Protein AF-A0AA43FK22-F1 (afdb_monomer_lite)

Sequence (270 aa):
MTPGVWFQTVLAIIALAAAAVVVLIKPFAAVPGFDPESVKPALGWVTVALGLASMVYTIRKRQSLQWPGELFWWRVAHVLLGLMFIVSLVLHSGGKLGAGVAFGLVALSAGIFLTGLWGIVTQGWIPARMTRSLQDPVYKDKMQDDIIGIMRLISHELEGRSIQFERVYQRHILPAISLTRPTAAQQQAFYYRYDPTSQDVNAAYRDLGSLSLHEQEVFYTMAEKALDIIEIRRSQGYQALLNNWLDWHIGLTSIAFAVALMHVLASYIY

Structure (mmCIF, N/CA/C/O backbone):
data_AF-A0AA43FK22-F1
#
_entry.id   AF-A0AA43FK22-F1
#
loop_
_atom_site.group_PDB
_atom_site.id
_atom_site.type_symbol
_atom_site.label_atom_id
_atom_site.label_alt_id
_atom_site.label_comp_id
_atom_site.label_asym_id
_atom_site.label_entity_id
_atom_site.label_seq_id
_atom_site.pdbx_PDB_ins_code
_atom_site.Cartn_x
_atom_site.Cartn_y
_atom_site.Cartn_z
_atom_site.occupancy
_atom_site.B_iso_or_equiv
_atom_site.auth_seq_id
_atom_site.auth_comp_id
_atom_site.auth_asym_id
_atom_site.auth_atom_id
_atom_site.pdbx_PDB_model_num
ATOM 1 N N . MET A 1 1 ? 4.471 -20.802 2.047 1.00 49.78 1 MET A N 1
ATOM 2 C CA . MET A 1 1 ? 5.764 -20.090 2.184 1.00 49.78 1 MET A CA 1
ATOM 3 C C . MET A 1 1 ? 5.723 -19.242 3.442 1.00 49.78 1 MET A C 1
ATOM 5 O O . MET A 1 1 ? 4.720 -18.574 3.661 1.00 49.78 1 MET A O 1
ATOM 9 N N . THR A 1 2 ? 6.756 -19.293 4.283 1.00 44.66 2 THR A N 1
ATOM 10 C CA . THR A 1 2 ? 6.840 -18.440 5.478 1.00 44.66 2 THR A CA 1
ATOM 11 C C . THR A 1 2 ? 7.229 -17.006 5.082 1.00 44.66 2 THR A C 1
ATOM 13 O O . THR A 1 2 ? 7.916 -16.824 4.072 1.00 44.66 2 THR A O 1
ATOM 16 N N . PRO A 1 3 ? 6.834 -15.976 5.857 1.00 48.59 3 PRO A N 1
ATOM 17 C CA . PRO A 1 3 ? 7.145 -14.571 5.558 1.00 48.59 3 PRO A CA 1
ATOM 18 C C . PRO A 1 3 ? 8.642 -14.283 5.329 1.00 48.59 3 PRO A C 1
ATOM 20 O O . PRO A 1 3 ? 8.989 -13.398 4.550 1.00 48.59 3 PRO A O 1
ATOM 23 N N . GLY A 1 4 ? 9.534 -15.061 5.957 1.00 54.81 4 GLY A N 1
ATOM 24 C CA . GLY A 1 4 ? 10.988 -14.914 5.821 1.00 54.81 4 GLY A CA 1
ATOM 25 C C . GLY A 1 4 ? 11.539 -15.308 4.446 1.00 54.81 4 GLY A C 1
ATOM 26 O O . GLY A 1 4 ? 12.368 -14.589 3.894 1.00 54.81 4 GLY A O 1
ATOM 27 N N . VAL A 1 5 ? 11.035 -16.393 3.848 1.00 63.38 5 VAL A N 1
ATOM 28 C CA . VAL A 1 5 ? 11.490 -16.874 2.524 1.00 63.38 5 VAL A CA 1
ATOM 29 C C . VAL A 1 5 ? 11.147 -15.862 1.429 1.00 63.38 5 VAL A C 1
ATOM 31 O O . VAL A 1 5 ? 11.900 -15.647 0.481 1.00 63.38 5 VAL A O 1
ATOM 34 N N . TRP A 1 6 ? 10.014 -15.184 1.584 1.00 59.22 6 TRP A N 1
ATOM 35 C CA . TRP A 1 6 ? 9.560 -14.176 0.641 1.00 59.22 6 TRP A CA 1
ATOM 36 C C . TRP A 1 6 ? 10.419 -12.905 0.670 1.00 59.22 6 TRP A C 1
ATOM 38 O O . TRP A 1 6 ? 10.828 -12.419 -0.382 1.00 59.22 6 TRP A O 1
ATOM 48 N N . PHE A 1 7 ? 10.762 -12.409 1.862 1.00 58.00 7 PHE A N 1
ATOM 49 C CA . PHE A 1 7 ? 11.641 -11.245 2.009 1.00 58.00 7 PHE A CA 1
ATOM 50 C C . PHE A 1 7 ? 13.029 -11.512 1.408 1.00 58.00 7 PHE A C 1
ATOM 52 O O . PHE A 1 7 ? 13.563 -10.685 0.671 1.00 58.00 7 PHE A O 1
ATOM 59 N N . GLN A 1 8 ? 13.566 -12.713 1.639 1.00 66.31 8 GLN A N 1
ATOM 60 C CA . GLN A 1 8 ? 14.825 -13.166 1.043 1.00 66.31 8 GLN A CA 1
ATOM 61 C C . GLN A 1 8 ? 14.749 -13.255 -0.486 1.00 66.31 8 GLN A C 1
ATOM 63 O O . GLN A 1 8 ? 15.688 -12.854 -1.165 1.00 66.31 8 GLN A O 1
ATOM 68 N N . THR A 1 9 ? 13.620 -13.710 -1.039 1.00 66.81 9 THR A N 1
ATOM 69 C CA . THR A 1 9 ? 13.416 -13.792 -2.495 1.00 66.81 9 THR A CA 1
ATOM 70 C C . THR A 1 9 ? 13.385 -12.402 -3.135 1.00 66.81 9 THR A C 1
ATOM 72 O O . THR A 1 9 ? 14.027 -12.181 -4.157 1.00 66.81 9 THR A O 1
ATOM 75 N N . VAL A 1 10 ? 12.692 -11.436 -2.521 1.00 61.66 10 VAL A N 1
ATOM 76 C CA . VAL A 1 10 ? 12.651 -10.047 -3.014 1.00 61.66 10 VAL A CA 1
ATOM 77 C C . VAL A 1 10 ? 14.035 -9.400 -2.948 1.00 61.66 10 VAL A C 1
ATOM 79 O O . VAL A 1 10 ? 14.470 -8.798 -3.928 1.00 61.66 10 VAL A O 1
ATOM 82 N N . LEU A 1 11 ? 14.761 -9.566 -1.837 1.00 68.31 11 LEU A N 1
ATOM 83 C CA . LEU A 1 11 ? 16.136 -9.072 -1.716 1.00 68.31 11 LEU A CA 1
ATOM 84 C C . LEU A 1 11 ? 17.077 -9.717 -2.737 1.00 68.31 11 LEU A C 1
ATOM 86 O O . LEU A 1 11 ? 17.896 -9.018 -3.326 1.00 68.31 11 LEU A O 1
ATOM 90 N N . ALA A 1 12 ? 16.934 -11.019 -2.990 1.00 71.69 12 ALA A N 1
ATOM 91 C CA . ALA A 1 12 ? 17.709 -11.716 -4.008 1.00 71.69 12 ALA A CA 1
ATOM 92 C C . ALA A 1 12 ? 17.415 -11.174 -5.413 1.00 71.69 12 ALA A C 1
ATOM 94 O O . ALA A 1 12 ? 18.349 -10.943 -6.175 1.00 71.69 12 ALA A O 1
ATOM 95 N N . ILE A 1 13 ? 16.147 -10.898 -5.741 1.00 69.25 13 ILE A N 1
ATOM 96 C CA . ILE A 1 13 ? 15.760 -10.276 -7.017 1.00 69.25 13 ILE A CA 1
ATOM 97 C C . ILE A 1 13 ? 16.381 -8.881 -7.149 1.00 69.25 13 ILE A C 1
ATOM 99 O O . ILE A 1 13 ? 16.935 -8.574 -8.198 1.00 69.25 13 ILE A O 1
ATOM 103 N N . ILE A 1 14 ? 16.345 -8.052 -6.100 1.00 62.56 14 ILE A N 1
ATOM 104 C CA . ILE A 1 14 ? 16.956 -6.709 -6.103 1.00 62.56 14 ILE A CA 1
ATOM 105 C C . ILE A 1 14 ? 18.482 -6.792 -6.250 1.00 62.56 14 ILE A C 1
ATOM 107 O O . ILE A 1 14 ? 19.071 -6.038 -7.022 1.00 62.56 14 ILE A O 1
ATOM 111 N N . ALA A 1 15 ? 19.136 -7.712 -5.540 1.00 68.88 15 ALA A N 1
ATOM 112 C CA . ALA A 1 15 ? 20.580 -7.907 -5.633 1.00 68.88 15 ALA A CA 1
ATOM 113 C C . ALA A 1 15 ? 20.993 -8.408 -7.026 1.00 68.88 15 ALA A C 1
ATOM 115 O O . ALA A 1 15 ? 21.934 -7.879 -7.615 1.00 68.88 15 ALA A O 1
ATOM 116 N N . LEU A 1 16 ? 20.250 -9.369 -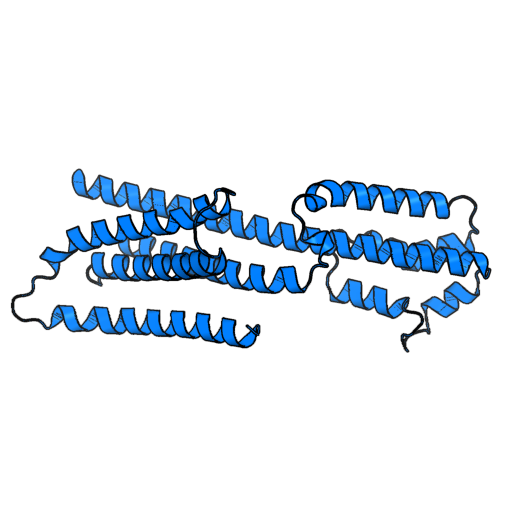7.588 1.00 68.31 16 LEU A N 1
ATOM 117 C CA . LEU A 1 16 ? 20.439 -9.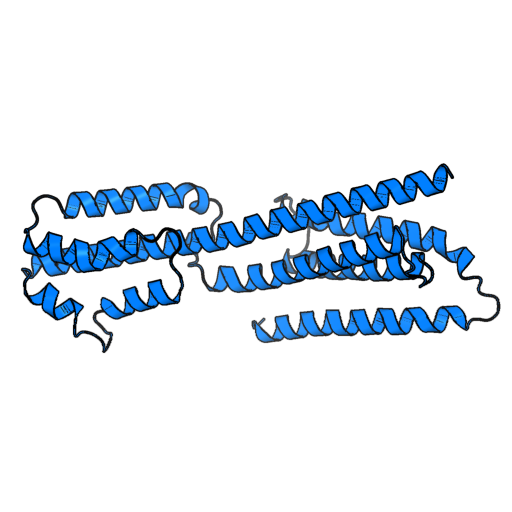856 -8.956 1.00 68.31 16 LEU A CA 1
ATOM 118 C C . LEU A 1 16 ? 20.180 -8.760 -9.985 1.00 68.31 16 LEU A C 1
ATOM 120 O O . LEU A 1 16 ? 20.901 -8.679 -10.970 1.00 68.31 16 LEU A O 1
ATOM 124 N N . ALA A 1 17 ? 19.203 -7.892 -9.745 1.00 59.84 17 ALA A N 1
ATOM 125 C CA . ALA A 1 17 ? 18.934 -6.741 -10.586 1.00 59.84 17 ALA A CA 1
ATOM 126 C C . ALA A 1 17 ? 20.104 -5.766 -10.640 1.00 59.84 17 ALA A C 1
ATOM 128 O O . ALA A 1 17 ? 20.555 -5.385 -11.716 1.00 59.84 17 ALA A O 1
ATOM 129 N N . ALA A 1 18 ? 20.593 -5.369 -9.464 1.00 61.69 18 ALA A N 1
ATOM 130 C CA . ALA A 1 18 ? 21.714 -4.458 -9.332 1.00 61.69 18 ALA A CA 1
ATOM 131 C C . ALA A 1 18 ? 22.974 -5.068 -9.961 1.00 61.69 18 ALA A C 1
ATOM 133 O O . ALA A 1 18 ? 23.674 -4.396 -10.716 1.00 61.69 18 ALA A O 1
ATOM 134 N N . ALA A 1 19 ? 23.215 -6.362 -9.729 1.00 64.62 19 ALA A N 1
ATOM 135 C CA . ALA A 1 19 ? 24.304 -7.098 -10.357 1.00 64.62 19 ALA A CA 1
ATOM 136 C C . ALA A 1 19 ? 24.145 -7.169 -11.884 1.00 64.62 19 ALA A C 1
ATOM 138 O O . ALA A 1 19 ? 25.100 -6.885 -12.597 1.00 64.62 19 ALA A O 1
ATOM 139 N N . ALA A 1 20 ? 22.950 -7.473 -12.399 1.00 61.75 20 ALA A N 1
ATOM 140 C CA . ALA A 1 20 ? 22.672 -7.522 -13.831 1.00 61.75 20 ALA A CA 1
ATOM 141 C C . ALA A 1 20 ? 22.878 -6.154 -14.491 1.00 61.75 20 ALA A C 1
ATOM 143 O O . ALA A 1 20 ? 23.510 -6.087 -15.535 1.00 61.75 20 ALA A O 1
ATOM 144 N N . VAL A 1 21 ? 22.442 -5.056 -13.869 1.00 60.00 21 VAL A N 1
ATOM 145 C CA . VAL A 1 21 ? 22.712 -3.693 -14.360 1.00 60.00 21 VAL A CA 1
ATOM 146 C C . VAL A 1 21 ? 24.219 -3.427 -14.431 1.00 60.00 21 VAL A C 1
ATOM 148 O O . VAL A 1 21 ? 24.722 -3.011 -15.471 1.00 60.00 21 VAL A O 1
ATOM 151 N N . VAL A 1 22 ? 24.966 -3.720 -13.363 1.00 61.78 22 VAL A N 1
ATOM 152 C CA . VAL A 1 22 ? 26.425 -3.500 -13.313 1.00 61.78 22 VAL A CA 1
ATOM 153 C C . VAL A 1 22 ? 27.172 -4.371 -14.329 1.00 61.78 22 VAL A C 1
ATOM 155 O O . VAL A 1 22 ? 28.120 -3.908 -14.968 1.00 61.78 22 VAL A O 1
ATOM 158 N N . VAL A 1 23 ? 26.749 -5.626 -14.490 1.00 62.03 23 VAL A N 1
ATOM 159 C CA . VAL A 1 23 ? 27.369 -6.601 -15.394 1.00 62.03 23 VAL A CA 1
ATOM 160 C C . VAL A 1 23 ? 26.983 -6.352 -16.845 1.00 62.03 23 VAL A C 1
ATOM 162 O O . VAL A 1 23 ? 27.824 -6.568 -17.700 1.00 62.03 23 VAL A O 1
ATOM 165 N N . LEU A 1 24 ? 25.778 -5.871 -17.153 1.00 60.97 24 LEU A N 1
ATOM 166 C CA . LEU A 1 24 ? 25.348 -5.600 -18.529 1.00 60.97 24 LEU A CA 1
ATOM 167 C C . LEU A 1 24 ? 25.891 -4.271 -19.066 1.00 60.97 24 LEU A C 1
ATOM 169 O O . LEU A 1 24 ? 26.069 -4.143 -20.270 1.00 60.97 24 LEU A O 1
ATOM 173 N N . ILE A 1 25 ? 26.223 -3.301 -18.209 1.00 58.25 25 ILE A N 1
ATOM 174 C CA . ILE A 1 25 ? 26.791 -2.013 -18.648 1.00 58.25 25 ILE A CA 1
ATOM 175 C C . ILE A 1 25 ? 28.263 -2.140 -19.093 1.00 58.25 25 ILE A C 1
ATOM 177 O O . ILE A 1 25 ? 28.704 -1.409 -19.976 1.00 58.25 25 ILE A O 1
ATOM 181 N N . LYS A 1 26 ? 29.042 -3.066 -18.519 1.00 56.34 26 LYS A N 1
ATOM 182 C CA . LYS A 1 26 ? 30.491 -3.186 -18.791 1.00 56.34 26 LYS A CA 1
ATOM 183 C C . LYS A 1 26 ? 30.904 -3.856 -20.125 1.00 56.34 26 LYS A C 1
ATOM 185 O O . LYS A 1 26 ? 31.865 -3.377 -20.720 1.00 56.34 26 LYS A O 1
ATOM 190 N N . PRO A 1 27 ? 30.267 -4.937 -20.615 1.00 56.22 27 PRO A N 1
ATOM 191 C CA . PRO A 1 27 ? 30.784 -5.723 -21.738 1.00 56.22 27 PRO A CA 1
ATOM 192 C C . PRO A 1 27 ? 30.407 -5.182 -23.122 1.00 56.22 27 PRO A C 1
ATOM 194 O O . PRO A 1 27 ? 31.110 -5.485 -24.082 1.00 56.22 27 PRO A O 1
ATOM 197 N N . PHE A 1 28 ? 29.372 -4.343 -23.259 1.00 54.72 28 PHE A N 1
ATOM 198 C CA . PHE A 1 28 ? 29.020 -3.766 -24.568 1.00 54.72 28 PHE A CA 1
ATOM 199 C C . PHE A 1 28 ? 30.081 -2.800 -25.115 1.00 54.72 28 PHE A C 1
ATOM 201 O O . PHE A 1 28 ? 30.157 -2.599 -26.321 1.00 54.72 28 PHE A O 1
ATOM 208 N N . ALA A 1 29 ? 30.940 -2.247 -24.256 1.00 55.16 29 ALA A N 1
ATOM 209 C CA . ALA A 1 29 ? 32.040 -1.381 -24.676 1.00 55.16 29 ALA A CA 1
ATOM 210 C C . ALA A 1 29 ? 33.268 -2.147 -25.215 1.00 55.16 29 ALA A C 1
ATOM 212 O O . ALA A 1 29 ? 34.192 -1.516 -25.720 1.00 55.16 29 ALA A O 1
ATOM 213 N N . ALA A 1 30 ? 33.312 -3.481 -25.087 1.00 61.09 30 ALA A N 1
ATOM 214 C CA . ALA A 1 30 ? 34.522 -4.275 -25.322 1.00 61.09 30 ALA A CA 1
ATOM 215 C C . ALA A 1 30 ? 34.448 -5.227 -26.531 1.00 61.09 30 ALA A C 1
ATOM 217 O O . ALA A 1 30 ? 35.432 -5.910 -26.809 1.00 61.09 30 ALA A O 1
ATOM 218 N N . VAL A 1 31 ? 33.320 -5.296 -27.249 1.00 68.00 31 VAL A N 1
ATOM 219 C CA . VAL A 1 31 ? 33.175 -6.160 -28.435 1.00 68.00 31 VAL A CA 1
ATOM 220 C C . VAL A 1 31 ? 33.722 -5.432 -29.673 1.00 68.00 31 VAL A C 1
ATOM 222 O O . VAL A 1 31 ? 33.153 -4.413 -30.070 1.00 68.00 31 VAL A O 1
ATOM 225 N N . PRO A 1 32 ? 34.801 -5.922 -30.317 1.00 66.56 32 PRO A N 1
ATOM 226 C CA . PRO A 1 32 ? 35.350 -5.286 -31.513 1.00 66.56 32 PRO A CA 1
ATOM 227 C C . PRO A 1 32 ? 34.318 -5.259 -32.650 1.00 66.56 32 PRO A C 1
ATOM 229 O O . PRO A 1 32 ? 33.753 -6.293 -32.997 1.00 66.56 32 PRO A O 1
ATOM 232 N N . GLY A 1 33 ? 34.075 -4.080 -33.229 1.00 70.19 33 GLY A N 1
ATOM 233 C CA . GLY A 1 33 ? 33.125 -3.889 -34.334 1.00 70.19 33 GLY A CA 1
ATOM 234 C C . GLY A 1 33 ? 31.655 -3.732 -33.923 1.00 70.19 33 GLY A C 1
ATOM 235 O O . GLY A 1 33 ? 30.808 -3.540 -34.791 1.00 70.19 33 GLY A O 1
ATOM 236 N N . PHE A 1 34 ? 31.338 -3.779 -32.627 1.00 68.38 34 PHE A N 1
ATOM 237 C CA . PHE A 1 34 ? 30.006 -3.444 -32.134 1.00 68.38 34 PHE A CA 1
ATOM 238 C C . PHE A 1 34 ? 29.851 -1.924 -32.038 1.00 68.38 34 PHE A C 1
ATOM 240 O O . PHE A 1 34 ? 30.586 -1.278 -31.294 1.00 68.38 34 PHE A O 1
ATOM 247 N N . ASP A 1 35 ? 28.891 -1.362 -32.773 1.00 72.00 35 ASP A N 1
ATOM 248 C CA . ASP A 1 35 ? 28.465 0.027 -32.608 1.00 72.00 35 ASP A CA 1
ATOM 249 C C . ASP A 1 35 ? 27.284 0.086 -31.619 1.00 72.00 35 ASP A C 1
ATOM 251 O O . ASP A 1 35 ? 26.175 -0.335 -31.973 1.00 72.00 35 ASP A O 1
ATOM 255 N N . PRO A 1 36 ? 27.473 0.611 -30.394 1.00 69.19 36 PRO A N 1
ATOM 256 C CA . PRO A 1 36 ? 26.401 0.742 -29.412 1.00 69.19 36 PRO A CA 1
ATOM 257 C C . PRO A 1 36 ? 25.239 1.620 -29.883 1.00 69.19 36 PRO A C 1
ATOM 259 O O . PRO A 1 36 ? 24.134 1.487 -29.361 1.00 69.19 36 PRO A O 1
ATOM 262 N N . GLU A 1 37 ? 25.454 2.510 -30.855 1.00 73.62 37 GLU A N 1
ATOM 263 C CA . GLU A 1 37 ? 24.391 3.349 -31.413 1.00 73.62 37 GLU A CA 1
ATOM 264 C C . GLU A 1 37 ? 23.389 2.520 -32.234 1.00 73.62 37 GLU A C 1
ATOM 266 O O . GLU A 1 37 ? 22.187 2.789 -32.194 1.00 73.62 37 GLU A O 1
ATOM 271 N N . SER A 1 38 ? 23.845 1.443 -32.885 1.00 77.06 38 SER A N 1
ATOM 272 C CA . SER A 1 38 ? 23.007 0.587 -33.739 1.00 77.06 38 SER A CA 1
ATOM 273 C C . SER A 1 38 ? 21.899 -0.166 -32.985 1.00 77.06 38 SER A C 1
ATOM 275 O O . SER A 1 38 ? 20.854 -0.475 -33.558 1.00 77.06 38 SER A O 1
ATOM 277 N N . VAL A 1 39 ? 22.082 -0.430 -31.685 1.00 80.88 39 VAL A N 1
ATOM 278 C CA . VAL A 1 39 ? 21.115 -1.180 -30.860 1.00 80.88 39 VAL A CA 1
ATOM 279 C C . VAL A 1 39 ? 20.123 -0.293 -30.110 1.00 80.88 39 VAL A C 1
ATOM 281 O O . VAL A 1 39 ? 19.113 -0.791 -29.605 1.00 80.88 39 VAL A O 1
ATOM 284 N N . LYS A 1 40 ? 20.365 1.022 -30.032 1.00 82.38 40 LYS A N 1
ATOM 285 C CA . LYS A 1 40 ? 19.520 1.941 -29.254 1.00 82.38 40 LYS A CA 1
ATOM 286 C C . LYS A 1 40 ? 18.051 1.946 -29.686 1.00 82.38 40 LYS A C 1
ATOM 288 O O . LYS A 1 40 ? 17.210 1.893 -28.784 1.00 82.38 40 LYS A O 1
ATOM 293 N N . PRO A 1 41 ? 17.695 1.955 -30.989 1.00 85.19 41 PRO A N 1
ATOM 294 C CA . PRO A 1 41 ? 16.291 1.926 -31.401 1.00 85.19 41 PRO A CA 1
ATOM 295 C C . PRO A 1 41 ? 15.579 0.646 -30.952 1.00 85.19 41 PRO A C 1
ATOM 297 O O . PRO A 1 41 ? 14.463 0.701 -30.437 1.00 85.19 41 PRO A O 1
ATOM 300 N N . ALA A 1 42 ? 16.249 -0.505 -31.072 1.00 83.50 42 ALA A N 1
ATOM 301 C CA . ALA A 1 42 ? 15.714 -1.786 -30.618 1.00 83.50 42 ALA A CA 1
ATOM 302 C C . ALA A 1 42 ? 15.489 -1.792 -29.096 1.00 83.50 42 ALA A C 1
ATOM 304 O O . ALA A 1 42 ? 14.414 -2.170 -28.637 1.00 83.50 42 ALA A O 1
ATOM 305 N N . LEU A 1 43 ? 16.454 -1.292 -28.314 1.00 86.25 43 LEU A N 1
ATOM 306 C CA . LEU A 1 43 ? 16.314 -1.134 -26.860 1.00 86.25 43 LEU A CA 1
ATOM 307 C C . LEU A 1 43 ? 15.190 -0.160 -26.473 1.00 86.25 43 LEU A C 1
ATOM 309 O O . LEU A 1 43 ? 14.523 -0.361 -25.458 1.00 86.25 43 LEU A O 1
ATOM 313 N N . GLY A 1 44 ? 14.940 0.870 -27.283 1.00 87.19 44 GLY A N 1
ATOM 314 C CA . GLY A 1 44 ? 13.808 1.779 -27.099 1.00 87.19 44 GLY A CA 1
ATOM 315 C C . GLY A 1 44 ? 12.473 1.040 -27.214 1.00 87.19 44 GLY A C 1
ATOM 316 O O . GLY A 1 44 ? 11.651 1.090 -26.298 1.00 87.19 44 GLY A O 1
ATOM 317 N N . TRP A 1 45 ? 12.289 0.264 -28.284 1.00 86.94 45 TRP A N 1
ATOM 318 C CA . TRP A 1 45 ? 11.084 -0.548 -28.481 1.00 86.94 45 TRP A CA 1
ATOM 319 C C . TRP A 1 45 ? 10.917 -1.650 -27.433 1.00 86.94 45 TRP A C 1
ATOM 321 O O . TRP A 1 45 ? 9.802 -1.879 -26.966 1.00 86.94 45 TRP A O 1
ATOM 331 N N . VAL A 1 46 ? 12.011 -2.289 -27.006 1.00 88.19 46 VAL A N 1
ATOM 332 C CA . VAL A 1 46 ? 11.992 -3.251 -25.892 1.00 88.19 46 VAL A CA 1
ATOM 333 C C . VAL A 1 46 ? 11.533 -2.571 -24.602 1.00 88.19 46 VAL A C 1
ATOM 335 O O . VAL A 1 46 ? 10.658 -3.097 -23.917 1.00 88.19 46 VAL A O 1
ATOM 338 N N . THR A 1 47 ? 12.048 -1.377 -24.294 1.00 90.88 47 THR A N 1
ATOM 339 C CA . THR A 1 47 ? 11.614 -0.585 -23.132 1.00 90.88 47 THR A CA 1
ATOM 340 C C . THR A 1 47 ? 10.112 -0.291 -23.196 1.00 90.88 47 THR A C 1
ATOM 342 O O . THR A 1 47 ? 9.397 -0.534 -22.225 1.00 90.88 47 THR A O 1
ATOM 345 N N . VAL A 1 48 ? 9.592 0.146 -24.348 1.00 89.88 48 VAL A N 1
ATOM 346 C CA . VAL A 1 48 ? 8.146 0.376 -24.536 1.00 89.88 48 VAL A CA 1
ATOM 347 C C . VAL A 1 48 ? 7.344 -0.910 -24.317 1.00 89.88 48 VAL A C 1
ATOM 349 O O . VAL A 1 48 ? 6.373 -0.906 -23.558 1.00 89.88 48 VAL A O 1
ATOM 352 N N . ALA A 1 49 ? 7.765 -2.024 -24.919 1.00 88.62 49 ALA A N 1
ATOM 353 C CA . ALA A 1 49 ? 7.092 -3.313 -24.783 1.00 88.62 49 ALA A CA 1
ATOM 354 C C . ALA A 1 49 ? 7.053 -3.797 -23.324 1.00 88.62 49 ALA A C 1
ATOM 356 O O . ALA A 1 49 ? 6.009 -4.252 -22.860 1.00 88.62 49 ALA A O 1
ATOM 357 N N . LEU A 1 50 ? 8.150 -3.647 -22.575 1.00 90.38 50 LEU A N 1
ATOM 358 C CA . LEU A 1 50 ? 8.220 -3.987 -21.150 1.00 90.38 50 LEU A CA 1
ATOM 359 C C . LEU A 1 50 ? 7.293 -3.108 -20.299 1.00 90.38 50 LEU A C 1
ATOM 361 O O . LEU A 1 50 ? 6.635 -3.612 -19.383 1.00 90.38 50 LEU A O 1
ATOM 365 N N . GLY A 1 51 ? 7.199 -1.813 -20.614 1.00 91.00 51 GLY A N 1
ATOM 366 C CA . GLY A 1 51 ? 6.277 -0.889 -19.952 1.00 91.00 51 GLY A CA 1
ATOM 367 C C . GLY A 1 51 ? 4.816 -1.297 -20.161 1.00 91.00 51 GLY A C 1
ATOM 368 O O . GLY A 1 51 ? 4.063 -1.433 -19.196 1.00 91.00 51 GLY A O 1
ATOM 369 N N . LEU A 1 52 ? 4.434 -1.590 -21.408 1.00 88.38 52 LEU A N 1
ATOM 370 C CA . LEU A 1 52 ? 3.089 -2.066 -21.750 1.00 88.38 52 LEU A CA 1
ATOM 371 C C . LEU A 1 52 ? 2.786 -3.439 -21.129 1.00 88.38 52 LEU A C 1
ATOM 373 O O . LEU A 1 52 ? 1.719 -3.630 -20.546 1.00 88.38 52 LEU A O 1
ATOM 377 N N . ALA A 1 53 ? 3.732 -4.380 -21.177 1.00 88.31 53 ALA A N 1
ATOM 378 C CA . ALA A 1 53 ? 3.592 -5.693 -20.550 1.00 88.31 53 ALA A CA 1
ATOM 379 C C . ALA A 1 53 ? 3.383 -5.578 -19.031 1.00 88.31 53 ALA A C 1
ATOM 381 O O . ALA A 1 53 ? 2.558 -6.289 -18.457 1.00 88.31 53 ALA A O 1
ATOM 382 N N . SER A 1 54 ? 4.061 -4.629 -18.379 1.00 89.75 54 SER A N 1
ATOM 383 C CA . SER A 1 54 ? 3.884 -4.366 -16.947 1.00 89.75 54 SER A CA 1
ATOM 384 C C . SER A 1 54 ? 2.458 -3.906 -16.612 1.00 89.75 54 SER A C 1
ATOM 386 O O . SER A 1 54 ? 1.943 -4.254 -15.547 1.00 89.75 54 SER A O 1
ATOM 388 N N . MET A 1 55 ? 1.778 -3.193 -17.518 1.00 86.75 55 MET A N 1
ATOM 389 C CA . MET A 1 55 ? 0.389 -2.746 -17.329 1.00 86.75 55 MET A CA 1
ATOM 390 C C . MET A 1 55 ? -0.636 -3.890 -17.376 1.00 86.75 55 MET A C 1
ATOM 392 O O . MET A 1 55 ? -1.703 -3.775 -16.767 1.00 86.75 55 MET A O 1
ATOM 396 N N . VAL A 1 56 ? -0.314 -5.016 -18.026 1.00 87.94 56 VAL A N 1
ATOM 397 C CA . VAL A 1 56 ? -1.206 -6.190 -18.123 1.00 87.94 56 VAL A CA 1
ATOM 398 C C . VAL A 1 56 ? -1.580 -6.720 -16.736 1.00 87.94 56 VAL A C 1
ATOM 400 O O . VAL A 1 56 ? -2.722 -7.122 -16.514 1.00 87.94 56 VAL A O 1
ATOM 403 N N . TYR A 1 57 ? -0.667 -6.639 -15.762 1.00 86.50 57 TYR A N 1
ATOM 404 C CA . TYR A 1 57 ? -0.957 -7.019 -14.377 1.00 86.50 57 TYR A CA 1
ATOM 405 C C . TYR A 1 57 ? -2.114 -6.212 -13.770 1.00 86.50 57 TYR A C 1
ATOM 407 O O . TYR A 1 57 ? -2.989 -6.776 -13.110 1.00 86.50 57 TYR A O 1
ATOM 415 N N . THR A 1 58 ? -2.163 -4.902 -14.020 1.00 83.38 58 THR A N 1
ATOM 416 C CA . THR A 1 58 ? -3.231 -4.028 -13.512 1.00 83.38 58 THR A CA 1
ATOM 417 C C . THR A 1 58 ? -4.588 -4.414 -14.095 1.00 83.38 58 THR A C 1
ATOM 419 O O . THR A 1 58 ? -5.581 -4.441 -13.366 1.00 83.38 58 THR A O 1
ATOM 422 N N . ILE A 1 59 ? -4.628 -4.763 -15.384 1.00 83.44 59 ILE A N 1
ATOM 423 C CA . ILE A 1 59 ? -5.839 -5.247 -16.061 1.00 83.44 59 ILE A CA 1
ATOM 424 C C . ILE A 1 59 ? -6.279 -6.577 -15.441 1.00 83.44 59 ILE A C 1
ATOM 426 O O . ILE A 1 59 ? -7.412 -6.700 -14.972 1.00 83.44 59 ILE A O 1
ATOM 430 N N . ARG A 1 60 ? -5.352 -7.538 -15.331 1.00 83.50 60 ARG A N 1
ATOM 431 C CA . ARG A 1 60 ? -5.588 -8.857 -14.730 1.00 83.50 60 ARG A CA 1
ATOM 432 C C . ARG A 1 60 ? -6.118 -8.775 -13.300 1.00 83.50 60 ARG A C 1
ATOM 434 O O . ARG A 1 60 ? -6.969 -9.578 -12.924 1.00 83.50 60 ARG A O 1
ATOM 441 N N . LYS A 1 61 ? -5.611 -7.836 -12.495 1.00 79.56 61 LYS A N 1
ATOM 442 C CA . LYS A 1 61 ? -6.047 -7.637 -11.105 1.00 79.56 61 LYS A CA 1
ATOM 443 C C . LYS A 1 61 ? -7.484 -7.113 -11.017 1.00 79.56 61 LYS A C 1
ATOM 445 O O . LYS A 1 61 ? -8.185 -7.446 -10.068 1.00 79.56 61 LYS A O 1
ATOM 450 N N . ARG A 1 62 ? -7.911 -6.274 -11.966 1.00 78.25 62 ARG A N 1
ATOM 451 C CA . ARG A 1 62 ? -9.251 -5.657 -11.977 1.00 78.25 62 ARG A CA 1
ATOM 452 C C . ARG A 1 62 ? -10.310 -6.552 -12.608 1.00 78.25 62 ARG A C 1
ATOM 454 O O . ARG A 1 62 ? -11.484 -6.411 -12.290 1.00 78.25 62 ARG A O 1
ATOM 461 N N . GLN A 1 63 ? -9.907 -7.455 -13.493 1.00 77.12 63 GLN A N 1
ATOM 462 C CA . GLN A 1 63 ? -10.820 -8.358 -14.175 1.00 77.12 63 GLN A CA 1
ATOM 463 C C . GLN A 1 63 ? -10.813 -9.739 -13.509 1.00 77.12 63 GLN A C 1
ATOM 465 O O . GLN A 1 63 ? -9.787 -10.414 -13.450 1.00 77.12 63 GLN A O 1
ATOM 470 N N . SER A 1 64 ? -11.986 -10.206 -13.074 1.00 58.00 64 SER A N 1
ATOM 471 C CA . SER A 1 64 ? -12.210 -11.584 -12.604 1.00 58.00 64 SER A CA 1
ATOM 472 C C . SER A 1 64 ? -12.225 -12.620 -13.739 1.00 58.00 64 SER A C 1
ATOM 474 O O . SER A 1 64 ? -12.625 -13.764 -13.530 1.00 58.00 64 SER A O 1
ATOM 476 N N . LEU A 1 65 ? -11.794 -12.235 -14.946 1.00 59.81 65 LEU A N 1
ATOM 477 C CA . LEU A 1 65 ? -11.669 -13.133 -16.089 1.00 59.81 65 LEU A CA 1
ATOM 478 C C . LEU A 1 65 ? -10.782 -14.336 -15.721 1.00 59.81 65 LEU A C 1
ATOM 480 O O . LEU A 1 65 ? -9.826 -14.207 -14.946 1.00 59.81 65 LEU A O 1
ATOM 484 N N . GLN A 1 66 ? -11.086 -15.496 -16.311 1.00 70.50 66 GLN A N 1
ATOM 485 C CA . GLN A 1 66 ? -10.406 -16.782 -16.091 1.00 70.50 66 GLN A CA 1
ATOM 486 C C . GLN A 1 66 ? -9.004 -16.839 -16.714 1.00 70.50 66 GLN A C 1
ATOM 488 O O . GLN A 1 66 ? -8.651 -17.753 -17.452 1.00 70.50 66 GLN A O 1
ATOM 493 N N . TRP A 1 67 ? -8.189 -15.830 -16.445 1.00 75.12 67 TRP A N 1
ATOM 494 C CA . TRP A 1 67 ? -6.809 -15.818 -16.891 1.00 75.12 67 TRP A CA 1
ATOM 495 C C . TRP A 1 67 ? -6.030 -16.877 -16.111 1.00 75.12 67 TRP A C 1
ATOM 497 O O . TRP A 1 67 ? -6.137 -16.914 -14.875 1.00 75.12 67 TRP A O 1
ATOM 507 N N . PRO A 1 68 ? -5.230 -17.699 -16.808 1.00 77.06 68 PRO A N 1
ATOM 508 C CA . PRO A 1 68 ? -4.464 -18.762 -16.187 1.00 77.06 68 PRO A CA 1
ATOM 509 C C . PRO A 1 68 ? -3.404 -18.206 -15.232 1.00 77.06 68 PRO A C 1
ATOM 511 O O . PRO A 1 68 ? -2.902 -17.086 -15.381 1.00 77.06 68 PRO A O 1
ATOM 514 N N . GLY A 1 69 ? -3.042 -19.033 -14.256 1.00 80.44 69 GLY A N 1
ATOM 515 C CA . GLY A 1 69 ? -1.996 -18.737 -13.287 1.00 80.44 69 GLY A CA 1
ATOM 516 C C . GLY A 1 69 ? -2.477 -17.960 -12.062 1.00 80.44 69 GLY A C 1
ATOM 517 O O . GLY A 1 69 ? -3.414 -17.161 -12.096 1.00 80.44 69 GLY A O 1
ATOM 518 N N . GLU A 1 70 ? -1.794 -18.205 -10.949 1.00 83.88 70 GLU A N 1
ATOM 519 C CA . GLU A 1 70 ? -2.073 -17.549 -9.677 1.00 83.88 70 GLU A CA 1
ATOM 520 C C . GLU A 1 70 ? -1.667 -16.071 -9.713 1.00 83.88 70 GLU A C 1
ATOM 522 O O . GLU A 1 70 ? -0.607 -15.713 -10.234 1.00 83.88 70 GLU A O 1
ATOM 527 N N . LEU A 1 71 ? -2.456 -15.203 -9.068 1.00 84.25 71 LEU A N 1
ATOM 528 C CA . LEU A 1 71 ? -2.146 -13.770 -8.923 1.00 84.25 71 LEU A CA 1
ATOM 529 C C . LEU A 1 71 ? -0.767 -13.509 -8.298 1.00 84.25 71 LEU A C 1
ATOM 531 O O . LEU A 1 71 ? -0.187 -12.440 -8.491 1.00 84.25 71 LEU A O 1
ATOM 535 N N . PHE A 1 72 ? -0.247 -14.473 -7.538 1.00 84.25 72 PHE A N 1
ATOM 536 C CA . PHE A 1 72 ? 1.111 -14.439 -7.018 1.00 84.25 72 PHE A CA 1
ATOM 537 C C . PHE A 1 72 ? 2.150 -14.335 -8.146 1.00 84.25 72 PHE A C 1
ATOM 539 O O . PHE A 1 72 ? 2.931 -13.385 -8.161 1.00 84.25 72 PHE A O 1
ATOM 546 N N . TRP A 1 73 ? 2.117 -15.244 -9.124 1.00 84.56 73 TRP A N 1
ATOM 547 C CA . TRP A 1 73 ? 3.088 -15.277 -10.221 1.00 84.56 73 TRP A CA 1
ATOM 548 C C . TRP A 1 73 ? 2.972 -14.069 -11.143 1.00 84.56 73 TRP A C 1
ATOM 550 O O . TRP A 1 73 ? 3.985 -13.523 -11.567 1.00 84.56 73 TRP A O 1
ATOM 560 N N . TRP A 1 74 ? 1.754 -13.581 -11.374 1.00 89.06 74 TRP A N 1
ATOM 561 C CA . TRP A 1 74 ? 1.527 -12.336 -12.110 1.00 89.06 74 TRP A CA 1
ATOM 562 C C . TRP A 1 74 ? 2.178 -11.124 -11.435 1.00 89.06 74 TRP A C 1
ATOM 564 O O . TRP A 1 74 ? 2.745 -10.263 -12.105 1.00 89.06 74 TRP A O 1
ATOM 574 N N . ARG A 1 75 ? 2.148 -11.069 -10.100 1.00 89.88 75 ARG A N 1
ATOM 575 C CA . ARG A 1 75 ? 2.810 -10.012 -9.328 1.00 89.88 75 ARG A CA 1
ATOM 576 C C . ARG A 1 75 ? 4.329 -10.127 -9.394 1.00 89.88 75 ARG A C 1
ATOM 578 O O . ARG A 1 75 ? 4.995 -9.111 -9.556 1.00 89.88 75 ARG A O 1
ATOM 585 N N . VAL A 1 76 ? 4.870 -11.344 -9.296 1.00 87.38 76 VAL A N 1
ATOM 586 C CA . VAL A 1 76 ? 6.310 -11.596 -9.475 1.00 87.38 76 VAL A CA 1
ATOM 587 C C . VAL A 1 76 ? 6.749 -11.149 -10.869 1.00 87.38 76 VAL A C 1
ATOM 589 O O . VAL A 1 76 ? 7.702 -10.383 -10.989 1.00 87.38 76 VAL A O 1
ATOM 592 N N . ALA A 1 77 ? 6.012 -11.546 -11.909 1.00 88.44 77 ALA A N 1
ATOM 593 C CA . ALA A 1 77 ? 6.273 -11.128 -13.281 1.00 88.44 77 ALA A CA 1
ATOM 594 C C . ALA A 1 77 ? 6.233 -9.601 -13.429 1.00 88.44 77 ALA A C 1
ATOM 596 O O . ALA A 1 77 ? 7.146 -9.034 -14.011 1.00 88.44 77 ALA A O 1
ATOM 597 N N . HIS A 1 78 ? 5.243 -8.917 -12.849 1.00 92.44 78 HIS A N 1
ATOM 598 C CA . HIS A 1 78 ? 5.156 -7.454 -12.880 1.00 92.44 78 HIS A CA 1
ATOM 599 C C . HIS A 1 78 ? 6.391 -6.766 -12.272 1.00 92.44 78 HIS A C 1
ATOM 601 O O . HIS A 1 78 ? 6.916 -5.824 -12.860 1.00 92.44 78 HIS A O 1
ATOM 607 N N . VAL A 1 79 ? 6.898 -7.256 -11.134 1.00 91.44 79 VAL A N 1
ATOM 608 C CA . VAL A 1 79 ? 8.133 -6.726 -10.523 1.00 91.44 79 VAL A CA 1
ATOM 609 C C . VAL A 1 79 ? 9.331 -6.952 -11.435 1.00 91.44 79 VAL A C 1
ATOM 611 O O . VAL A 1 79 ? 10.108 -6.029 -11.664 1.00 91.44 79 VAL A O 1
ATOM 614 N N . LEU A 1 80 ? 9.479 -8.165 -11.970 1.00 88.62 80 LEU A N 1
ATOM 615 C CA . LEU A 1 80 ? 10.587 -8.496 -12.863 1.00 88.62 80 LEU A CA 1
ATOM 616 C C . LEU A 1 80 ? 10.535 -7.673 -14.156 1.00 88.62 80 LEU A C 1
ATOM 618 O O . LEU A 1 80 ? 11.565 -7.178 -14.596 1.00 88.62 80 LEU A O 1
ATOM 622 N N . LEU A 1 81 ? 9.350 -7.463 -14.730 1.00 90.56 81 LEU A N 1
ATOM 623 C CA . LEU A 1 81 ? 9.159 -6.623 -15.913 1.00 90.56 81 LEU A CA 1
ATOM 624 C C . LEU A 1 81 ? 9.481 -5.155 -15.626 1.00 90.56 81 LEU A C 1
ATOM 626 O O . LEU A 1 81 ? 10.207 -4.543 -16.404 1.00 90.56 81 LEU A O 1
ATOM 630 N N . GLY A 1 82 ? 9.020 -4.606 -14.497 1.00 93.38 82 GLY A N 1
ATOM 631 C CA . GLY A 1 82 ? 9.352 -3.238 -14.085 1.00 93.38 82 GLY A CA 1
ATOM 632 C C . GLY A 1 82 ? 10.851 -3.046 -13.849 1.00 93.38 82 GLY A C 1
ATOM 633 O O . GLY A 1 82 ? 11.419 -2.006 -14.173 1.00 93.38 82 GLY A O 1
ATOM 634 N N . LEU A 1 83 ? 11.522 -4.081 -13.353 1.00 91.12 83 LEU A N 1
ATOM 635 C CA . LEU A 1 83 ? 12.965 -4.075 -13.214 1.00 91.12 83 LEU A CA 1
ATOM 636 C C . LEU A 1 83 ? 13.678 -4.115 -14.571 1.00 91.12 83 LEU A C 1
ATOM 638 O O . LEU A 1 83 ? 14.547 -3.285 -14.830 1.00 91.12 83 LEU A O 1
ATOM 642 N N . MET A 1 84 ? 13.307 -5.059 -15.440 1.00 87.44 84 MET A N 1
ATOM 643 C CA . MET A 1 84 ? 13.863 -5.161 -16.792 1.00 87.44 84 MET A CA 1
ATOM 644 C C . MET A 1 84 ? 13.625 -3.878 -17.590 1.00 87.44 84 MET A C 1
ATOM 646 O O . MET A 1 84 ? 14.497 -3.465 -18.348 1.00 87.44 84 MET A O 1
ATOM 650 N N . PHE A 1 85 ? 12.489 -3.212 -17.377 1.00 93.31 85 PHE A N 1
ATOM 651 C CA . PHE A 1 85 ? 12.184 -1.906 -17.951 1.00 93.31 85 PHE A CA 1
ATOM 652 C C . PHE A 1 85 ? 13.230 -0.856 -17.556 1.00 93.31 85 PHE A C 1
ATOM 654 O O . PHE A 1 85 ? 13.768 -0.183 -18.431 1.00 93.31 85 PHE A O 1
ATOM 661 N N . ILE A 1 86 ? 13.583 -0.753 -16.267 1.00 92.19 86 ILE A N 1
ATOM 662 C CA . ILE A 1 86 ? 14.616 0.185 -15.795 1.00 92.19 86 ILE A CA 1
ATOM 663 C C . ILE A 1 86 ? 15.979 -0.151 -16.407 1.00 92.19 86 ILE A C 1
ATOM 665 O O . ILE A 1 86 ? 16.673 0.750 -16.877 1.00 92.19 86 ILE A O 1
ATOM 669 N N . VAL A 1 87 ? 16.360 -1.434 -16.436 1.00 88.69 87 VAL A N 1
ATOM 670 C CA . VAL A 1 87 ? 17.629 -1.864 -17.051 1.00 88.69 87 VAL A CA 1
ATOM 671 C C . VAL A 1 87 ? 17.667 -1.479 -18.529 1.00 88.69 87 VAL A C 1
ATOM 673 O O . VAL A 1 87 ? 18.620 -0.845 -18.976 1.00 88.69 87 VAL A O 1
ATOM 676 N N . SER A 1 88 ? 16.612 -1.811 -19.274 1.00 88.50 88 SER A N 1
ATOM 677 C CA . SER A 1 88 ? 16.477 -1.495 -20.697 1.00 88.50 88 SER A CA 1
ATOM 678 C C . SER A 1 88 ? 16.529 0.011 -20.951 1.00 88.50 88 SER A C 1
ATOM 680 O O . SER A 1 88 ? 17.197 0.447 -21.883 1.00 88.50 88 SER A O 1
ATOM 682 N N . LEU A 1 89 ? 15.912 0.819 -20.085 1.00 90.38 89 LEU A N 1
ATOM 683 C CA . LEU A 1 89 ? 15.933 2.277 -20.175 1.00 90.38 89 LEU A CA 1
ATOM 684 C C . LEU A 1 89 ? 17.346 2.859 -19.976 1.00 90.38 89 LEU A C 1
ATOM 686 O O . LEU A 1 89 ? 17.758 3.738 -20.732 1.00 90.38 89 LEU A O 1
ATOM 690 N N . VAL A 1 90 ? 18.116 2.345 -19.010 1.00 89.00 90 VAL A N 1
ATOM 691 C CA . VAL A 1 90 ? 19.522 2.749 -18.789 1.00 89.00 90 VAL A CA 1
ATOM 692 C C . VAL A 1 90 ? 20.419 2.331 -19.960 1.00 89.00 90 VAL A C 1
ATOM 694 O O . VAL A 1 90 ? 21.306 3.082 -20.377 1.00 89.00 90 VAL A O 1
ATOM 697 N N . LEU A 1 91 ? 20.192 1.138 -20.517 1.00 85.94 91 LEU A N 1
ATOM 698 C CA . LEU A 1 91 ? 20.914 0.674 -21.703 1.00 85.94 91 LEU A CA 1
ATOM 699 C C . LEU A 1 91 ? 20.548 1.504 -22.941 1.00 85.94 91 LEU A C 1
ATOM 701 O O . LEU A 1 91 ? 21.434 1.886 -23.702 1.00 85.94 91 LEU A O 1
ATOM 705 N N . HIS A 1 92 ? 19.271 1.855 -23.110 1.00 87.19 92 HIS A N 1
ATOM 706 C CA . HIS A 1 92 ? 18.791 2.719 -24.189 1.00 87.19 92 HIS A CA 1
ATOM 707 C C . HIS A 1 92 ? 19.428 4.117 -24.133 1.00 87.19 92 HIS A C 1
ATOM 709 O O . HIS A 1 92 ? 19.810 4.659 -25.169 1.00 87.19 92 HIS A O 1
ATOM 715 N N . SER A 1 93 ? 19.668 4.665 -22.933 1.00 86.31 93 SER A N 1
ATOM 716 C CA . SER A 1 93 ? 20.418 5.920 -22.775 1.00 86.31 93 SER A CA 1
ATOM 717 C C . SER A 1 93 ? 21.930 5.777 -23.027 1.00 86.31 93 SER A C 1
ATOM 719 O O . SER A 1 93 ? 22.689 6.717 -22.789 1.00 86.31 93 SER A O 1
ATOM 721 N N . GLY A 1 94 ? 22.408 4.600 -23.449 1.00 79.50 94 GLY A N 1
ATOM 722 C CA . GLY A 1 94 ? 23.826 4.304 -23.659 1.00 79.50 94 GLY A CA 1
ATOM 723 C C . GLY A 1 94 ? 24.664 4.428 -22.385 1.00 79.50 94 GLY A C 1
ATOM 724 O O . GLY A 1 94 ? 25.832 4.800 -22.460 1.00 79.50 94 GLY A O 1
ATOM 725 N N . GLY A 1 95 ? 24.053 4.238 -21.207 1.00 73.94 95 GLY A N 1
ATOM 726 C CA . GLY A 1 95 ? 24.695 4.452 -19.904 1.00 73.94 95 GLY A CA 1
ATOM 727 C C . GLY A 1 95 ? 25.013 5.917 -19.563 1.00 73.94 95 GLY A C 1
ATOM 728 O O . GLY A 1 95 ? 25.524 6.197 -18.480 1.00 73.94 95 GLY A O 1
ATOM 729 N N . LYS A 1 96 ? 24.693 6.872 -20.445 1.00 79.31 96 LYS A N 1
ATOM 730 C CA . LYS A 1 96 ? 24.932 8.306 -20.242 1.00 79.31 96 LYS A CA 1
ATOM 731 C C . LYS A 1 96 ? 23.720 8.949 -19.571 1.00 79.31 96 LYS A C 1
ATOM 733 O O . LYS A 1 96 ? 22.911 9.615 -20.211 1.00 79.31 96 LYS A O 1
ATOM 738 N N . LEU A 1 97 ? 23.604 8.760 -18.259 1.00 77.25 97 LEU A N 1
ATOM 739 C CA . LEU A 1 97 ? 22.591 9.416 -17.424 1.00 77.25 97 LEU A CA 1
ATOM 740 C C . LEU A 1 97 ? 23.007 10.869 -17.119 1.00 77.25 97 LEU A C 1
ATOM 742 O O . LEU A 1 97 ? 23.287 11.220 -15.978 1.00 77.25 97 LEU A O 1
ATOM 746 N N . GLY A 1 98 ? 23.138 11.704 -18.153 1.00 72.81 98 GLY A N 1
ATOM 747 C CA . GLY A 1 98 ? 23.359 13.145 -17.985 1.00 72.81 98 GLY A CA 1
ATOM 748 C C . GLY A 1 98 ? 22.109 13.865 -17.460 1.00 72.81 98 GLY A C 1
ATOM 749 O O . GLY A 1 98 ? 21.040 13.267 -17.347 1.00 72.81 98 GLY A O 1
ATOM 750 N N . ALA A 1 99 ? 22.204 15.168 -17.180 1.00 66.06 99 ALA A N 1
ATOM 751 C CA . ALA A 1 99 ? 21.027 15.977 -16.856 1.00 66.06 99 ALA A CA 1
ATOM 752 C C . ALA A 1 99 ? 20.086 16.047 -18.075 1.00 66.06 99 ALA A C 1
ATOM 754 O O . ALA A 1 99 ? 20.484 16.515 -19.140 1.00 66.06 99 ALA A O 1
ATOM 755 N N . GLY A 1 100 ? 18.851 15.551 -17.942 1.00 85.25 100 GLY A N 1
ATOM 756 C CA . GLY A 1 100 ? 17.876 15.546 -19.034 1.00 85.25 100 GLY A CA 1
ATOM 757 C C . GLY A 1 100 ? 16.764 14.509 -18.873 1.00 85.25 100 GLY A C 1
ATOM 758 O O . GLY A 1 100 ? 16.612 13.886 -17.820 1.00 85.25 100 GLY A O 1
ATOM 759 N N . VAL A 1 101 ? 15.990 14.312 -19.944 1.00 89.31 101 VAL A N 1
ATOM 760 C CA . VAL A 1 101 ? 14.805 13.432 -19.968 1.00 89.31 101 VAL A CA 1
ATOM 761 C C . VAL A 1 101 ? 15.154 11.983 -19.615 1.00 89.31 101 VAL A C 1
ATOM 763 O O . VAL A 1 101 ? 14.405 11.348 -18.879 1.00 89.31 101 VAL A O 1
ATOM 766 N N . ALA A 1 102 ? 16.311 11.480 -20.058 1.00 87.06 102 ALA A N 1
ATOM 767 C CA . ALA A 1 102 ? 16.765 10.124 -19.743 1.00 87.06 102 ALA A CA 1
ATOM 768 C C . ALA A 1 102 ? 16.957 9.911 -18.232 1.00 87.06 102 ALA A C 1
ATOM 770 O O . ALA A 1 102 ? 16.404 8.968 -17.669 1.00 87.06 102 ALA A O 1
ATOM 771 N N . PHE A 1 103 ? 17.674 10.816 -17.553 1.00 90.31 103 PHE A N 1
ATOM 772 C CA . PHE A 1 103 ? 17.826 10.756 -16.097 1.00 90.31 103 PHE A CA 1
ATOM 773 C C . PHE A 1 103 ? 16.478 10.895 -15.385 1.00 90.31 103 PHE A C 1
ATOM 775 O O . PHE A 1 103 ? 16.191 10.116 -14.481 1.00 90.31 103 PHE A O 1
ATOM 782 N N . GLY A 1 104 ? 15.629 11.832 -15.823 1.00 92.62 104 GLY A N 1
ATOM 783 C CA . GLY A 1 104 ? 14.291 12.021 -15.259 1.00 92.62 104 GLY A CA 1
ATOM 784 C C . GLY A 1 104 ? 13.425 10.763 -15.357 1.00 92.62 104 GLY A C 1
ATOM 785 O O . GLY A 1 104 ? 12.836 10.349 -14.361 1.00 92.62 104 GLY A O 1
ATOM 786 N N . LEU A 1 105 ? 13.399 10.109 -16.522 1.00 93.25 105 LEU A N 1
ATOM 787 C CA . LEU A 1 105 ? 12.671 8.857 -16.727 1.00 93.25 105 LEU A CA 1
ATOM 788 C C . LEU A 1 105 ? 13.249 7.716 -15.891 1.00 93.25 105 LEU A C 1
ATOM 790 O O . LEU A 1 105 ? 12.476 6.981 -15.282 1.00 93.25 105 LEU A O 1
ATOM 794 N N . VAL A 1 106 ? 14.574 7.573 -15.804 1.00 92.12 106 VAL A N 1
ATOM 795 C CA . VAL A 1 106 ? 15.202 6.537 -14.965 1.00 92.12 106 VAL A CA 1
ATOM 796 C C . VAL A 1 106 ? 14.888 6.766 -13.489 1.00 92.12 106 VAL A C 1
ATOM 798 O O . VAL A 1 106 ? 14.452 5.835 -12.813 1.00 92.12 106 VAL A O 1
ATOM 801 N N . ALA A 1 107 ? 15.041 7.995 -12.993 1.00 92.69 107 ALA A N 1
ATOM 802 C CA . ALA A 1 107 ? 14.754 8.346 -11.605 1.00 92.69 107 ALA A CA 1
ATOM 803 C C . ALA A 1 107 ? 13.274 8.124 -11.257 1.00 92.69 107 ALA A C 1
ATOM 805 O O . ALA A 1 107 ? 12.957 7.508 -10.238 1.00 92.69 107 ALA A O 1
ATOM 806 N N . LEU A 1 108 ? 12.364 8.564 -12.129 1.00 95.31 108 LEU A N 1
ATOM 807 C CA . LEU A 1 108 ? 10.929 8.380 -11.946 1.00 95.31 108 LEU A CA 1
ATOM 808 C C . LEU A 1 108 ? 10.542 6.896 -11.975 1.00 95.31 108 LEU A C 1
ATOM 810 O O . LEU A 1 108 ? 9.787 6.440 -11.119 1.00 95.31 108 LEU A O 1
ATOM 814 N N . SER A 1 109 ? 11.114 6.122 -12.899 1.00 95.25 109 SER A N 1
ATOM 815 C CA . SER A 1 109 ? 10.878 4.677 -13.010 1.00 95.25 109 SER A CA 1
ATOM 816 C C . SER A 1 109 ? 11.417 3.915 -11.803 1.00 95.25 109 SER A C 1
ATOM 818 O O . SER A 1 109 ? 10.738 3.033 -11.283 1.00 95.25 109 SER A O 1
ATOM 820 N N . ALA A 1 110 ? 12.593 4.295 -11.297 1.00 92.88 110 ALA A N 1
ATOM 821 C CA . ALA A 1 110 ? 13.132 3.759 -10.053 1.00 92.88 110 ALA A CA 1
ATOM 822 C C . ALA A 1 110 ? 12.215 4.082 -8.862 1.00 92.88 110 ALA A C 1
ATOM 824 O O . ALA A 1 110 ? 11.917 3.195 -8.065 1.00 92.88 110 ALA A O 1
ATOM 825 N N . GLY A 1 111 ? 11.691 5.309 -8.771 1.00 95.56 111 GLY A N 1
ATOM 826 C CA . GLY A 1 111 ? 10.701 5.687 -7.758 1.00 95.56 111 GLY A CA 1
ATOM 827 C C . GLY A 1 111 ? 9.410 4.863 -7.843 1.00 95.56 111 GLY A C 1
ATOM 828 O O . GLY A 1 111 ? 8.916 4.366 -6.828 1.00 95.56 111 GLY A O 1
ATOM 829 N N . ILE A 1 112 ? 8.886 4.637 -9.051 1.00 96.19 112 ILE A N 1
ATOM 830 C CA . ILE A 1 112 ? 7.732 3.754 -9.284 1.00 96.19 112 ILE A CA 1
ATOM 831 C C . ILE A 1 112 ? 8.057 2.330 -8.831 1.00 96.19 112 ILE A C 1
ATOM 833 O O . ILE A 1 112 ? 7.283 1.730 -8.093 1.00 96.19 112 ILE A O 1
ATOM 837 N N . PHE A 1 113 ? 9.220 1.795 -9.190 1.00 94.94 113 PHE A N 1
ATOM 838 C CA . PHE A 1 113 ? 9.625 0.455 -8.778 1.00 94.94 113 PHE A CA 1
ATOM 839 C C . PHE A 1 113 ? 9.727 0.320 -7.252 1.00 94.94 113 PHE A C 1
ATOM 841 O O . PHE A 1 113 ? 9.163 -0.612 -6.678 1.00 94.94 113 PHE A O 1
ATOM 848 N N . LEU A 1 114 ? 10.357 1.285 -6.573 1.00 94.31 114 LEU A N 1
ATOM 849 C CA . LEU A 1 114 ? 10.461 1.305 -5.110 1.00 94.31 114 LEU A CA 1
ATOM 850 C C . LEU A 1 114 ? 9.088 1.401 -4.436 1.00 94.31 114 LEU A C 1
ATOM 852 O O . LEU A 1 114 ? 8.811 0.673 -3.482 1.00 94.31 114 LEU A O 1
ATOM 856 N N . THR A 1 115 ? 8.198 2.253 -4.948 1.00 94.75 115 THR A N 1
ATOM 857 C CA . THR A 1 115 ? 6.820 2.323 -4.440 1.00 94.75 115 THR A CA 1
ATOM 858 C C . THR A 1 115 ? 6.050 1.030 -4.730 1.00 94.75 115 THR A C 1
ATOM 860 O O . THR A 1 115 ? 5.272 0.595 -3.886 1.00 94.75 115 THR A O 1
ATOM 863 N N . GLY A 1 116 ? 6.308 0.350 -5.849 1.00 92.88 116 GLY A N 1
ATOM 864 C CA . GLY A 1 116 ? 5.773 -0.980 -6.154 1.00 92.88 116 GLY A CA 1
ATOM 865 C C . GLY A 1 116 ? 6.205 -2.038 -5.135 1.00 92.88 116 GLY A C 1
ATOM 866 O O . GLY A 1 116 ? 5.365 -2.762 -4.596 1.00 92.88 116 GLY A O 1
ATOM 867 N N . LEU A 1 117 ? 7.499 -2.079 -4.796 1.00 91.31 117 LEU A N 1
ATOM 868 C CA . LEU A 1 117 ? 8.039 -2.954 -3.748 1.00 91.31 117 LEU A CA 1
ATOM 869 C C . LEU A 1 117 ? 7.419 -2.659 -2.377 1.00 91.31 117 LEU A C 1
ATOM 871 O O . LEU A 1 117 ? 7.055 -3.585 -1.650 1.00 91.31 117 LEU A O 1
ATOM 875 N N . TRP A 1 118 ? 7.231 -1.383 -2.039 1.00 89.88 118 TRP A N 1
ATOM 876 C CA . TRP A 1 118 ? 6.524 -0.993 -0.819 1.00 89.88 118 TRP A CA 1
ATOM 877 C C . TRP A 1 118 ? 5.084 -1.523 -0.789 1.00 89.88 118 TRP A C 1
ATOM 879 O O . TRP A 1 118 ? 4.633 -2.056 0.227 1.00 89.88 118 TRP A O 1
ATOM 889 N N . GLY A 1 119 ? 4.368 -1.455 -1.913 1.00 89.56 119 GLY A N 1
ATOM 890 C CA . GLY A 1 119 ? 3.037 -2.050 -2.057 1.00 89.56 119 GLY A CA 1
ATOM 891 C C . GLY A 1 119 ? 3.014 -3.547 -1.791 1.00 89.56 119 GLY A C 1
ATOM 892 O O . GLY A 1 119 ? 2.108 -4.070 -1.150 1.00 89.56 119 GLY A O 1
ATOM 893 N N . ILE A 1 120 ? 4.040 -4.243 -2.261 1.00 87.50 120 ILE A N 1
ATOM 894 C CA . ILE A 1 120 ? 4.210 -5.683 -2.092 1.00 87.50 120 ILE A CA 1
ATOM 895 C C . ILE A 1 120 ? 4.430 -6.038 -0.611 1.00 87.50 120 ILE A C 1
ATOM 897 O O . ILE A 1 120 ? 3.768 -6.942 -0.100 1.00 87.50 120 ILE A O 1
ATOM 901 N N . VAL A 1 121 ? 5.267 -5.279 0.106 1.00 86.44 121 VAL A N 1
ATOM 902 C CA . VAL A 1 121 ? 5.484 -5.428 1.561 1.00 86.44 121 VAL A CA 1
ATOM 903 C C . VAL A 1 121 ? 4.213 -5.131 2.348 1.00 86.44 121 VAL A C 1
ATOM 905 O O . VAL A 1 121 ? 3.781 -5.945 3.167 1.00 86.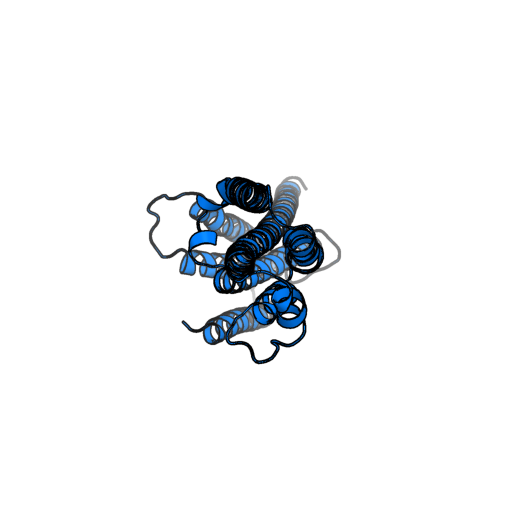44 121 VAL A O 1
ATOM 908 N N . THR A 1 122 ? 3.573 -3.997 2.078 1.00 82.88 122 THR A N 1
ATOM 909 C CA . THR A 1 122 ? 2.363 -3.581 2.798 1.00 82.88 122 THR A CA 1
ATOM 910 C C . THR A 1 122 ? 1.189 -4.524 2.553 1.00 82.88 122 THR A C 1
ATOM 912 O O . THR A 1 122 ? 0.512 -4.892 3.508 1.00 82.88 122 THR A O 1
ATOM 915 N N . GLN A 1 123 ? 0.984 -5.007 1.326 1.00 83.00 123 GLN A N 1
ATOM 916 C CA . GLN A 1 123 ? -0.060 -5.991 1.011 1.00 83.00 123 GLN A CA 1
ATOM 917 C C . GLN A 1 123 ? 0.206 -7.381 1.594 1.00 83.00 123 GLN A C 1
ATOM 919 O O . GLN A 1 123 ? -0.743 -8.137 1.761 1.00 83.00 123 GLN A O 1
ATOM 924 N N . GLY A 1 124 ? 1.456 -7.749 1.885 1.00 81.12 124 GLY A N 1
ATOM 925 C CA . GLY A 1 124 ? 1.763 -8.989 2.606 1.00 81.12 124 GLY A CA 1
ATOM 926 C C . GLY A 1 124 ? 1.554 -8.853 4.116 1.00 81.12 124 GLY A C 1
ATOM 927 O O . GLY A 1 124 ? 1.058 -9.766 4.772 1.00 81.12 124 GLY A O 1
ATOM 928 N N . TRP A 1 125 ? 1.906 -7.692 4.670 1.00 77.75 125 TRP A N 1
ATOM 929 C CA . TRP A 1 125 ? 1.881 -7.436 6.109 1.00 77.75 125 TRP A CA 1
ATOM 930 C C . TRP A 1 125 ? 0.498 -7.057 6.655 1.00 77.75 125 TRP A C 1
ATOM 932 O O . TRP A 1 125 ? 0.140 -7.466 7.758 1.00 77.75 125 TRP A O 1
ATOM 942 N N . ILE A 1 126 ? -0.286 -6.286 5.899 1.00 79.44 126 ILE A N 1
ATOM 943 C CA . ILE A 1 126 ? -1.585 -5.764 6.345 1.00 79.44 126 ILE A CA 1
ATOM 944 C C . ILE A 1 126 ? -2.636 -6.868 6.534 1.00 79.44 126 ILE A C 1
ATOM 946 O O . ILE A 1 126 ? -3.226 -6.911 7.614 1.00 79.44 126 ILE A O 1
ATOM 950 N N . PRO A 1 127 ? -2.862 -7.796 5.579 1.00 70.56 127 PRO A N 1
ATOM 951 C CA . PRO A 1 127 ? -3.855 -8.855 5.756 1.00 70.56 127 PRO A CA 1
ATOM 952 C C . PRO A 1 127 ? -3.547 -9.745 6.958 1.00 70.56 127 PRO A C 1
ATOM 954 O O . PRO A 1 127 ? -4.456 -10.118 7.686 1.00 70.56 127 PRO A O 1
ATOM 957 N N . ALA A 1 128 ? -2.267 -10.003 7.250 1.00 69.25 128 ALA A N 1
ATOM 958 C CA . ALA A 1 128 ? -1.861 -10.760 8.437 1.00 69.25 128 ALA A CA 1
ATOM 959 C C . ALA A 1 128 ? -2.279 -10.098 9.768 1.00 69.25 128 ALA A C 1
ATOM 961 O O . ALA A 1 128 ? -2.227 -10.740 10.814 1.00 69.25 128 ALA A O 1
ATOM 962 N N . ARG A 1 129 ? -2.675 -8.820 9.742 1.00 66.94 129 ARG A N 1
ATOM 963 C CA . ARG A 1 129 ? -3.131 -8.045 10.903 1.00 66.94 129 ARG A CA 1
ATOM 964 C C . ARG A 1 129 ? -4.625 -7.719 10.889 1.00 66.94 129 ARG A C 1
ATOM 966 O O . ARG A 1 129 ? -5.079 -7.073 11.829 1.00 66.94 129 ARG A O 1
ATOM 973 N N . MET A 1 130 ? -5.358 -8.130 9.856 1.00 67.62 130 MET A N 1
ATOM 974 C CA . MET A 1 130 ? -6.814 -7.992 9.756 1.00 67.62 130 MET A CA 1
ATOM 975 C C . MET A 1 130 ? -7.463 -9.358 9.991 1.00 67.62 130 MET A C 1
ATOM 977 O O . MET A 1 130 ? -6.974 -10.363 9.468 1.00 67.62 130 MET A O 1
ATOM 981 N N . THR A 1 131 ? -8.568 -9.416 10.733 1.00 67.88 131 THR A N 1
ATOM 982 C CA . THR A 1 131 ? -9.386 -10.636 10.810 1.00 67.88 131 THR A CA 1
ATOM 983 C C . THR A 1 131 ? -9.935 -11.017 9.439 1.00 67.88 131 THR A C 1
ATOM 985 O O . THR A 1 131 ? -10.121 -10.172 8.561 1.00 67.88 131 THR A O 1
ATOM 988 N N . ARG A 1 132 ? -10.186 -12.318 9.232 1.00 60.72 132 ARG A N 1
ATOM 989 C CA . ARG A 1 132 ? -10.637 -12.861 7.935 1.00 60.72 132 ARG A CA 1
ATOM 990 C C . ARG A 1 132 ? -11.917 -12.201 7.417 1.00 60.72 132 ARG A C 1
ATOM 992 O O . ARG A 1 132 ? -12.033 -12.017 6.214 1.00 60.72 132 ARG A O 1
ATOM 999 N N . SER A 1 133 ? -12.847 -11.842 8.300 1.00 60.09 133 SER A N 1
ATOM 1000 C CA . SER A 1 133 ? -14.105 -11.168 7.950 1.00 60.09 133 SER A CA 1
ATOM 1001 C C . SER A 1 133 ? -13.878 -9.760 7.392 1.00 60.09 133 SER A C 1
ATOM 1003 O O . SER A 1 133 ? -14.515 -9.373 6.420 1.00 60.09 133 SER A O 1
ATOM 1005 N N . LEU A 1 134 ? -12.911 -9.017 7.939 1.00 61.22 134 LEU A N 1
ATOM 1006 C CA . LEU A 1 134 ? -12.614 -7.636 7.537 1.00 61.22 134 LEU A CA 1
ATOM 1007 C C . LEU A 1 134 ? -11.749 -7.535 6.269 1.00 61.22 134 LEU A C 1
ATOM 1009 O O . LEU A 1 134 ? -11.534 -6.437 5.753 1.00 61.22 134 LEU A O 1
ATOM 1013 N N . GLN A 1 135 ? -11.246 -8.663 5.758 1.00 60.84 135 GLN A N 1
ATOM 1014 C CA . GLN A 1 135 ? -10.511 -8.735 4.490 1.00 60.84 135 GLN A CA 1
ATOM 1015 C C . GLN A 1 135 ? -11.437 -8.753 3.263 1.00 60.84 135 GLN A C 1
ATOM 1017 O O . GLN A 1 135 ? -10.960 -8.512 2.152 1.00 60.84 135 GLN A O 1
ATOM 1022 N N . ASP A 1 136 ? -12.732 -9.037 3.443 1.00 64.50 136 ASP A N 1
ATOM 1023 C CA . ASP A 1 136 ? -13.693 -9.153 2.346 1.00 64.50 136 ASP A CA 1
ATOM 1024 C C . ASP A 1 136 ? -14.037 -7.763 1.754 1.00 64.50 136 ASP A C 1
ATOM 1026 O O . ASP A 1 136 ? -14.504 -6.875 2.479 1.00 64.50 136 ASP A O 1
ATOM 1030 N N . PRO A 1 137 ? -13.839 -7.548 0.436 1.00 62.44 137 PRO A N 1
ATOM 1031 C CA . PRO A 1 137 ? -14.239 -6.321 -0.250 1.00 62.44 137 PRO A CA 1
ATOM 1032 C C . PRO A 1 137 ? -15.722 -5.971 -0.091 1.00 62.44 137 PRO A C 1
ATOM 1034 O O . PRO A 1 137 ? -16.048 -4.792 -0.050 1.00 62.44 137 PRO A O 1
ATOM 1037 N N . VAL A 1 138 ? -16.610 -6.964 0.018 1.00 62.19 138 VAL A N 1
ATOM 1038 C CA . VAL A 1 138 ? -18.054 -6.765 0.231 1.00 62.19 138 VAL A CA 1
ATOM 1039 C C . VAL A 1 138 ? -18.329 -6.239 1.639 1.00 62.19 138 VAL A C 1
ATOM 1041 O O . VAL A 1 138 ? -19.259 -5.462 1.851 1.00 62.19 138 VAL A O 1
ATOM 1044 N N . TYR A 1 139 ? -17.504 -6.633 2.609 1.00 67.25 139 TYR A N 1
ATOM 1045 C CA . TYR A 1 139 ? -17.635 -6.186 3.990 1.00 67.25 139 TYR A CA 1
ATOM 1046 C C . TYR A 1 139 ? -17.185 -4.728 4.160 1.00 67.25 139 TYR A C 1
ATOM 1048 O O . TYR A 1 139 ? -17.726 -4.016 5.000 1.00 67.25 139 TYR A O 1
ATOM 1056 N N . LYS A 1 140 ? -16.258 -4.244 3.318 1.00 66.12 140 LYS A N 1
ATOM 1057 C CA . LYS A 1 140 ? -15.752 -2.858 3.340 1.00 66.12 140 LYS A CA 1
ATOM 1058 C C . LYS A 1 140 ? -16.863 -1.809 3.320 1.00 66.12 140 LYS A C 1
ATOM 1060 O O . LYS A 1 140 ? -16.812 -0.875 4.117 1.00 66.12 140 LYS A O 1
ATOM 1065 N N . ASP A 1 141 ? -17.845 -1.974 2.441 1.00 69.44 141 ASP A N 1
ATOM 1066 C CA . ASP A 1 141 ? -18.917 -0.989 2.267 1.00 69.44 141 ASP A CA 1
ATOM 1067 C C . ASP A 1 141 ? -19.902 -0.991 3.448 1.00 69.44 141 ASP A C 1
ATOM 1069 O O . ASP A 1 141 ? -20.586 -0.001 3.681 1.00 69.44 141 ASP A O 1
ATOM 1073 N N . LYS A 1 142 ? -19.914 -2.067 4.246 1.00 79.62 142 LYS A N 1
ATOM 1074 C CA . LYS A 1 142 ? -20.783 -2.234 5.421 1.00 79.62 142 LYS A CA 1
ATOM 1075 C C . LYS A 1 142 ? -20.109 -1.883 6.746 1.00 79.62 142 LYS A C 1
ATOM 1077 O O . LYS A 1 142 ? -20.798 -1.666 7.733 1.00 79.62 142 LYS A O 1
ATOM 1082 N N . MET A 1 143 ? -18.780 -1.748 6.778 1.00 82.44 143 MET A N 1
ATOM 1083 C CA . MET A 1 143 ? -18.022 -1.457 8.006 1.00 82.44 143 MET A CA 1
ATOM 1084 C C . MET A 1 143 ? -18.524 -0.210 8.752 1.00 82.44 143 MET A C 1
ATOM 1086 O O . MET A 1 143 ? -18.481 -0.160 9.979 1.00 82.44 143 MET A O 1
ATOM 1090 N N . GLN A 1 144 ? -18.969 0.822 8.027 1.00 84.44 144 GLN A N 1
ATOM 1091 C CA . GLN A 1 144 ? -19.505 2.033 8.650 1.00 84.44 144 GLN A CA 1
ATOM 1092 C C . GLN A 1 144 ? -20.902 1.804 9.238 1.00 84.44 144 GLN A C 1
ATOM 1094 O O . GLN A 1 144 ? -21.174 2.283 10.341 1.00 84.44 144 GLN A O 1
ATOM 1099 N N . ASP A 1 145 ? -21.748 1.041 8.546 1.00 87.50 145 ASP A N 1
ATOM 1100 C CA . ASP A 1 145 ? -23.071 0.654 9.037 1.00 87.50 145 ASP A CA 1
ATOM 1101 C C . ASP A 1 145 ? -22.957 -0.217 10.290 1.00 87.50 145 ASP A C 1
ATOM 1103 O O . ASP A 1 145 ? -23.703 -0.005 11.244 1.00 87.50 145 ASP A O 1
ATOM 1107 N N . ASP A 1 146 ? -21.967 -1.111 10.344 1.00 86.81 146 ASP A N 1
ATOM 1108 C CA . ASP A 1 146 ? -21.681 -1.930 11.522 1.00 86.81 146 ASP A CA 1
ATOM 1109 C C . ASP A 1 146 ? -21.271 -1.073 12.720 1.00 86.81 146 ASP A C 1
ATOM 1111 O O . ASP A 1 146 ? -21.807 -1.249 13.811 1.00 86.81 146 ASP A O 1
ATOM 1115 N N . ILE A 1 147 ? -20.379 -0.089 12.531 1.00 88.19 147 ILE A N 1
ATOM 1116 C CA . ILE A 1 147 ? -20.019 0.847 13.609 1.00 88.19 147 ILE A CA 1
ATOM 1117 C C . ILE A 1 147 ? -21.270 1.581 14.100 1.00 88.19 147 ILE A C 1
ATOM 1119 O O . ILE A 1 147 ? -21.474 1.687 15.306 1.00 88.19 147 ILE A O 1
ATOM 1123 N N . ILE A 1 148 ? -22.115 2.082 13.196 1.00 90.38 148 ILE A N 1
ATOM 1124 C CA . ILE A 1 148 ? -23.348 2.789 13.569 1.00 90.38 148 ILE A CA 1
ATOM 1125 C C . ILE A 1 148 ? -24.307 1.851 14.314 1.00 90.38 148 ILE A C 1
ATOM 1127 O O . ILE A 1 148 ? -24.885 2.251 15.324 1.00 90.38 148 ILE A O 1
ATOM 1131 N N . GLY A 1 149 ? -24.462 0.610 13.850 1.00 91.69 149 GLY A N 1
ATOM 1132 C CA . GLY A 1 149 ? -25.297 -0.410 14.479 1.00 91.69 149 GLY A CA 1
ATOM 1133 C C . GLY A 1 149 ? -24.822 -0.758 15.887 1.00 91.69 149 GLY A C 1
ATOM 1134 O O . GLY A 1 149 ? -25.617 -0.733 16.826 1.00 91.69 149 GLY A O 1
ATOM 1135 N N . ILE A 1 150 ? -23.519 -0.990 16.058 1.00 90.38 150 ILE A N 1
ATOM 1136 C CA . ILE A 1 150 ? -22.917 -1.270 17.365 1.00 90.38 150 ILE A CA 1
ATOM 1137 C C . ILE A 1 150 ? -23.051 -0.056 18.291 1.00 90.38 150 ILE A C 1
ATOM 1139 O O . ILE A 1 150 ? -23.424 -0.213 19.450 1.00 90.38 150 ILE A O 1
ATOM 1143 N N . MET A 1 151 ? -22.813 1.162 17.794 1.00 90.88 151 MET A N 1
ATOM 1144 C CA . MET A 1 151 ? -22.984 2.386 18.587 1.00 90.88 151 MET A CA 1
ATOM 1145 C C . MET A 1 151 ? -24.430 2.564 19.058 1.00 90.88 151 MET A C 1
ATOM 1147 O O . MET A 1 151 ? -24.643 2.927 20.209 1.00 90.88 151 MET A O 1
ATOM 1151 N N . ARG A 1 152 ? -25.426 2.267 18.211 1.00 93.00 152 ARG A N 1
ATOM 1152 C CA . ARG A 1 152 ? -26.844 2.284 18.609 1.00 93.00 152 ARG A CA 1
ATOM 1153 C C . ARG A 1 152 ? -27.149 1.243 19.681 1.00 93.00 152 ARG A C 1
ATOM 1155 O O . ARG A 1 152 ? -27.875 1.558 20.615 1.00 93.00 152 ARG A O 1
ATOM 1162 N N . LEU A 1 153 ? -26.584 0.041 19.565 1.00 90.88 153 LEU A N 1
ATOM 1163 C CA . LEU A 1 153 ? -26.733 -1.009 20.573 1.00 90.88 153 LEU A CA 1
ATOM 1164 C C . LEU A 1 153 ? -26.133 -0.570 21.914 1.00 90.88 153 LEU A C 1
ATOM 1166 O O . LEU A 1 153 ? -26.796 -0.687 22.937 1.00 90.88 153 LEU A O 1
ATOM 1170 N N . ILE A 1 154 ? -24.929 0.011 21.906 1.00 89.94 154 ILE A N 1
ATOM 1171 C CA . ILE A 1 154 ? -24.298 0.572 23.110 1.00 89.94 154 ILE A CA 1
ATOM 1172 C C . ILE A 1 154 ? -25.171 1.681 23.710 1.00 89.94 154 ILE A C 1
ATOM 1174 O O . ILE A 1 154 ? -25.384 1.694 24.917 1.00 89.94 154 ILE A O 1
ATOM 1178 N N . SER A 1 155 ? -25.698 2.595 22.890 1.00 91.69 155 SER A N 1
ATOM 1179 C CA . SER A 1 155 ? -26.593 3.659 23.361 1.00 91.69 155 SER A CA 1
ATOM 1180 C C . SER A 1 155 ? -27.872 3.112 23.990 1.00 91.69 155 SER A C 1
ATOM 1182 O O . SER A 1 155 ? -28.227 3.552 25.075 1.00 91.69 155 SER A O 1
ATOM 1184 N N . HIS A 1 156 ? -28.520 2.130 23.363 1.00 91.44 156 HIS A N 1
ATOM 1185 C CA . HIS A 1 156 ? -29.716 1.489 23.910 1.00 91.44 156 HIS A CA 1
ATOM 1186 C C . HIS A 1 156 ? -29.421 0.781 25.240 1.00 91.44 156 HIS A C 1
ATOM 1188 O O . HIS A 1 156 ? -30.171 0.911 26.197 1.00 91.44 156 HIS A O 1
ATOM 1194 N N . GLU A 1 157 ? -28.297 0.071 25.336 1.00 89.81 157 GLU A N 1
ATOM 1195 C CA . GLU A 1 157 ? -27.894 -0.605 26.572 1.00 89.81 157 GLU A CA 1
ATOM 1196 C C . GLU A 1 157 ? -27.483 0.364 27.697 1.00 89.81 157 GLU A C 1
ATOM 1198 O O . GLU A 1 157 ? -27.459 -0.034 28.864 1.00 89.81 157 GLU A O 1
ATOM 1203 N N . LEU A 1 158 ? -27.166 1.626 27.372 1.00 90.25 158 LEU A N 1
ATOM 1204 C CA . LEU A 1 158 ? -26.922 2.699 28.344 1.00 90.25 158 LEU A CA 1
ATOM 1205 C C . LEU A 1 158 ? -28.219 3.304 28.900 1.00 90.25 158 LEU A C 1
ATOM 1207 O O . LEU A 1 158 ? -28.199 3.868 29.997 1.00 90.25 158 LEU A O 1
ATOM 1211 N N . GLU A 1 159 ? -29.336 3.209 28.176 1.00 91.62 159 GLU A N 1
ATOM 1212 C CA . GLU A 1 159 ? -30.607 3.792 28.605 1.00 91.62 159 GLU A CA 1
ATOM 1213 C C . GLU A 1 159 ? -31.115 3.124 29.891 1.00 91.62 159 GLU A C 1
ATOM 1215 O O . GLU A 1 159 ? -31.169 1.903 30.025 1.00 91.62 159 GLU A O 1
ATOM 1220 N N . GLY A 1 160 ? -31.474 3.945 30.881 1.00 87.38 160 GLY A N 1
ATOM 1221 C CA . GLY A 1 160 ? -31.982 3.464 32.169 1.00 87.38 160 GLY A CA 1
ATOM 1222 C C . GLY A 1 160 ? -30.927 2.849 33.099 1.00 87.38 160 GLY A C 1
ATOM 1223 O O . GLY A 1 160 ? -31.298 2.304 34.140 1.00 87.38 160 GLY A O 1
ATOM 1224 N N . ARG A 1 161 ? -29.629 2.934 32.770 1.00 92.31 161 ARG A N 1
ATOM 1225 C CA . ARG A 1 161 ? -28.541 2.489 33.659 1.00 92.31 161 ARG A CA 1
ATOM 1226 C C . ARG A 1 161 ? -28.224 3.522 34.740 1.00 92.31 161 ARG A C 1
ATOM 1228 O O . ARG A 1 161 ? -28.611 4.688 34.656 1.00 92.31 161 ARG A O 1
ATOM 1235 N N . SER A 1 162 ? -27.536 3.079 35.791 1.00 92.62 162 SER A N 1
ATOM 1236 C CA . SER A 1 162 ? -27.181 3.949 36.912 1.00 92.62 162 SER A CA 1
ATOM 1237 C C . SER A 1 162 ? -26.176 5.040 36.517 1.00 92.62 162 SER A C 1
ATOM 1239 O O . SER A 1 162 ? -25.379 4.892 35.589 1.00 92.62 162 SER A O 1
ATOM 1241 N N . ILE A 1 163 ? -26.152 6.133 37.287 1.00 92.00 163 ILE A N 1
ATOM 1242 C CA . ILE A 1 163 ? -25.161 7.215 37.127 1.00 92.00 163 ILE A CA 1
ATOM 1243 C C . ILE A 1 163 ? -23.733 6.670 37.314 1.00 92.00 163 ILE A C 1
ATOM 1245 O O . ILE A 1 163 ? -22.785 7.127 36.671 1.00 92.00 163 ILE A O 1
ATOM 1249 N N . GLN A 1 164 ? -23.564 5.688 38.205 1.00 91.50 164 GLN A N 1
ATOM 1250 C CA . GLN A 1 164 ? -22.294 5.001 38.413 1.00 91.50 164 GLN A CA 1
ATOM 1251 C C . GLN A 1 164 ? -21.860 4.272 37.139 1.00 91.50 164 GLN A C 1
ATOM 1253 O O . GLN A 1 164 ? -20.728 4.468 36.699 1.00 91.50 164 GLN A O 1
ATOM 1258 N N . PHE A 1 165 ? -22.761 3.504 36.518 1.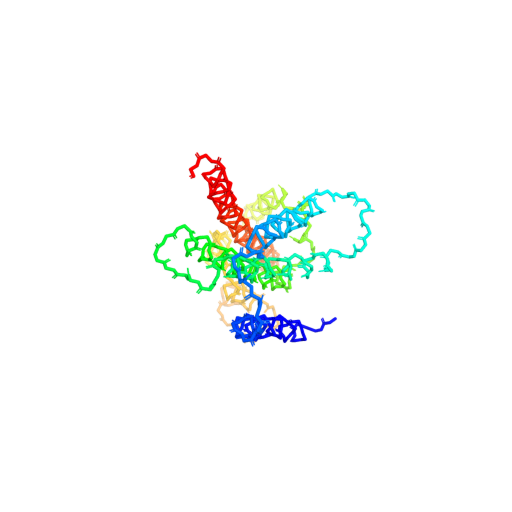00 92.19 165 PHE A N 1
ATOM 1259 C CA . PHE A 1 165 ? -22.493 2.807 35.262 1.00 92.19 165 PHE A CA 1
ATOM 1260 C C . PHE A 1 165 ? -22.062 3.766 34.156 1.00 92.19 165 PHE A C 1
ATOM 1262 O O . PHE A 1 165 ? -21.029 3.554 33.519 1.00 92.19 165 PHE A O 1
ATOM 1269 N N . GLU A 1 166 ? -22.802 4.860 33.971 1.00 92.19 166 GLU A N 1
ATOM 1270 C CA . GLU A 1 166 ? -22.493 5.846 32.938 1.00 92.19 166 GLU A CA 1
ATOM 1271 C C . GLU A 1 166 ? -21.088 6.440 33.125 1.00 92.19 166 GLU A C 1
ATOM 1273 O O . GLU A 1 166 ? -20.321 6.558 32.167 1.00 92.19 166 GLU A O 1
ATOM 1278 N N . ARG A 1 167 ? -20.689 6.735 34.368 1.00 90.94 167 ARG A N 1
ATOM 1279 C CA . ARG A 1 167 ? -19.340 7.232 34.674 1.00 90.94 167 ARG A CA 1
ATOM 1280 C C . ARG A 1 167 ? -18.256 6.211 34.328 1.00 90.94 167 ARG A C 1
ATOM 1282 O O . ARG A 1 167 ? -17.216 6.588 33.783 1.00 90.94 167 ARG A O 1
ATOM 1289 N N . VAL A 1 168 ? -18.480 4.933 34.641 1.00 89.75 168 VAL A N 1
ATOM 1290 C CA . VAL A 1 168 ? -17.544 3.855 34.290 1.00 89.75 168 VAL A CA 1
ATOM 1291 C C . VAL A 1 168 ? -17.444 3.740 32.766 1.00 89.75 168 VAL A C 1
ATOM 1293 O O . VAL A 1 168 ? -16.336 3.766 32.231 1.00 89.75 168 VAL A O 1
ATOM 1296 N N . TYR A 1 169 ? -18.568 3.733 32.048 1.00 90.44 169 TYR A N 1
ATOM 1297 C CA . TYR A 1 169 ? -18.601 3.741 30.583 1.00 90.44 169 TYR A CA 1
ATOM 1298 C C . TYR A 1 169 ?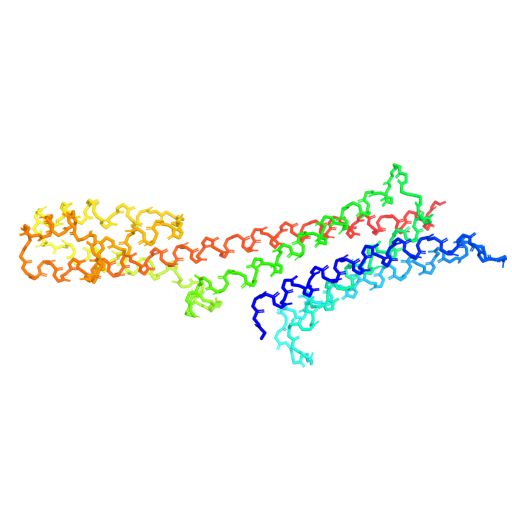 -17.821 4.924 29.980 1.00 90.44 169 TYR A C 1
ATOM 1300 O O . TYR A 1 169 ? -16.941 4.721 29.137 1.00 90.44 169 TYR A O 1
ATOM 1308 N N . GLN A 1 170 ? -18.084 6.152 30.440 1.00 91.44 170 GLN A N 1
ATOM 1309 C CA . GLN A 1 170 ? -17.440 7.371 29.938 1.00 91.44 170 GLN A CA 1
ATOM 1310 C C . GLN A 1 170 ? -15.925 7.386 30.176 1.00 91.44 170 GLN A C 1
ATOM 1312 O O . GLN A 1 170 ? -15.176 7.949 29.380 1.00 91.44 170 GLN A O 1
ATOM 1317 N N . ARG A 1 171 ? -15.456 6.772 31.266 1.00 88.38 171 ARG A N 1
ATOM 1318 C CA . ARG A 1 171 ? -14.029 6.709 31.599 1.00 88.38 171 ARG A CA 1
ATOM 1319 C C . ARG A 1 171 ? -13.283 5.643 30.804 1.00 88.38 171 ARG A C 1
ATOM 1321 O O . ARG A 1 171 ? -12.101 5.815 30.506 1.00 88.38 171 ARG A O 1
ATOM 1328 N N . HIS A 1 172 ? -13.953 4.535 30.514 1.00 85.62 172 HIS A N 1
ATOM 1329 C CA . HIS A 1 172 ? -13.304 3.310 30.063 1.00 85.62 172 HIS A CA 1
ATOM 1330 C C . HIS A 1 172 ? -13.576 3.011 28.593 1.00 85.62 172 HIS A C 1
ATOM 1332 O O . HIS A 1 172 ? -12.631 2.848 27.829 1.00 85.62 172 HIS A O 1
ATOM 1338 N N . ILE A 1 173 ? -14.842 3.007 28.179 1.00 87.94 173 ILE A N 1
ATOM 1339 C CA . ILE A 1 173 ? -15.259 2.583 26.838 1.00 87.94 173 ILE A CA 1
ATOM 1340 C C . ILE A 1 173 ? -15.283 3.766 25.866 1.00 87.94 173 ILE A C 1
ATOM 1342 O O . ILE A 1 173 ? -14.677 3.692 24.794 1.00 87.94 173 ILE A O 1
ATOM 1346 N N . LEU A 1 174 ? -15.922 4.877 26.249 1.00 89.06 174 LEU A N 1
ATOM 1347 C CA . LEU A 1 174 ? -16.100 6.046 25.379 1.00 89.06 174 LEU A CA 1
ATOM 1348 C C . LEU A 1 174 ? -14.782 6.586 24.776 1.00 89.06 174 LEU A C 1
ATOM 1350 O O . LEU A 1 174 ? -14.740 6.863 23.571 1.00 89.06 174 LEU A O 1
ATOM 1354 N N . PRO A 1 175 ? -13.669 6.702 25.531 1.00 87.44 175 PRO A N 1
ATOM 1355 C CA . PRO A 1 175 ? -12.413 7.196 24.976 1.00 87.44 175 PRO A CA 1
ATOM 1356 C C . PRO A 1 175 ? -11.837 6.251 23.920 1.00 87.44 175 PRO A C 1
ATOM 1358 O O . PRO A 1 175 ? -11.231 6.702 22.955 1.00 87.44 175 PRO A O 1
ATOM 1361 N N . ALA A 1 176 ? -12.053 4.943 24.057 1.00 83.00 176 ALA A N 1
ATOM 1362 C CA . ALA A 1 176 ? -11.531 3.961 23.119 1.00 83.00 176 ALA A CA 1
ATOM 1363 C C . ALA A 1 176 ? -12.331 3.944 21.806 1.00 83.00 176 ALA A C 1
ATOM 1365 O O . ALA A 1 176 ? -11.746 3.998 20.723 1.00 83.00 176 ALA A O 1
ATOM 1366 N N . ILE A 1 177 ? -13.666 3.975 21.891 1.00 87.00 177 ILE A N 1
ATOM 1367 C CA . ILE A 1 177 ? -14.557 4.014 20.717 1.00 87.00 177 ILE A CA 1
ATOM 1368 C C . ILE A 1 177 ? -14.649 5.396 20.062 1.00 87.00 177 ILE A C 1
ATOM 1370 O O . ILE A 1 177 ? -15.247 5.529 18.998 1.00 87.00 177 ILE A O 1
ATOM 1374 N N . SER A 1 178 ? -14.087 6.450 20.653 1.00 86.69 178 SER A N 1
ATOM 1375 C CA . SER A 1 178 ? -14.011 7.780 20.025 1.00 86.69 178 SER A CA 1
ATOM 1376 C C . SER A 1 178 ? -12.770 7.949 19.136 1.00 86.69 178 SER A C 1
ATOM 1378 O O . SER A 1 178 ? -12.732 8.850 18.299 1.00 86.69 178 SER A O 1
ATOM 1380 N N . LEU A 1 179 ? -11.790 7.040 19.216 1.00 83.88 179 LEU A N 1
ATOM 1381 C CA . LEU A 1 179 ? -10.592 7.064 18.371 1.00 83.88 179 LEU A CA 1
ATOM 1382 C C . LEU A 1 179 ? -10.923 6.753 16.910 1.00 83.88 179 LEU A C 1
ATOM 1384 O O . LEU A 1 179 ? -11.317 5.638 16.575 1.00 83.88 179 LEU A O 1
ATOM 1388 N N . THR A 1 180 ? -10.710 7.707 16.010 1.00 78.69 180 THR A N 1
ATOM 1389 C CA . THR A 1 180 ? -10.985 7.535 14.572 1.00 78.69 180 THR A CA 1
ATOM 1390 C C . THR A 1 180 ? -10.017 6.573 13.879 1.00 78.69 180 THR A C 1
ATOM 1392 O O . THR A 1 180 ? -10.412 5.890 12.938 1.00 78.69 180 THR A O 1
ATOM 1395 N N . ARG A 1 181 ? -8.757 6.490 14.334 1.00 77.19 181 ARG A N 1
ATOM 1396 C CA . ARG A 1 181 ? -7.719 5.592 13.787 1.00 77.19 181 ARG A CA 1
ATOM 1397 C C . ARG A 1 181 ? -6.867 4.974 14.903 1.00 77.19 181 ARG A C 1
ATOM 1399 O O . ARG A 1 181 ? -5.747 5.432 15.137 1.00 77.19 181 ARG A O 1
ATOM 1406 N N . PRO A 1 182 ? -7.382 3.963 15.617 1.00 77.94 182 PRO A N 1
ATOM 1407 C CA . PRO A 1 182 ? -6.654 3.345 16.715 1.00 77.94 182 PRO A CA 1
ATOM 1408 C C .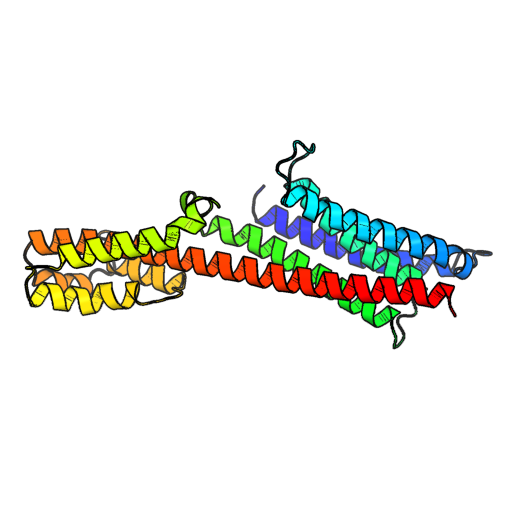 PRO A 1 182 ? -5.438 2.550 16.212 1.00 77.94 182 PRO A C 1
ATOM 1410 O O . PRO A 1 182 ? -5.488 1.834 15.210 1.00 77.94 182 PRO A O 1
ATOM 1413 N N . THR A 1 183 ? -4.324 2.674 16.930 1.00 78.81 183 THR A N 1
ATOM 1414 C CA . THR A 1 183 ? -3.100 1.892 16.712 1.00 78.81 183 THR A CA 1
ATOM 1415 C C . THR A 1 183 ? -3.215 0.494 17.326 1.00 78.81 183 THR A C 1
ATOM 1417 O O . THR A 1 183 ? -4.029 0.251 18.216 1.00 78.81 183 THR A O 1
ATOM 1420 N N . ALA A 1 184 ? -2.347 -0.433 16.903 1.00 73.12 184 ALA A N 1
ATOM 1421 C CA . ALA A 1 184 ? -2.284 -1.776 17.491 1.00 73.12 184 ALA A CA 1
ATOM 1422 C C . ALA A 1 184 ? -1.989 -1.739 19.002 1.00 73.12 184 ALA A C 1
ATOM 1424 O O . ALA A 1 184 ? -2.581 -2.502 19.755 1.00 73.12 184 ALA A O 1
ATOM 1425 N N . ALA A 1 185 ? -1.126 -0.817 19.443 1.00 77.19 185 ALA A N 1
ATOM 1426 C CA . ALA A 1 185 ? -0.812 -0.631 20.856 1.00 77.19 185 ALA A CA 1
ATOM 1427 C C . ALA A 1 185 ? -2.033 -0.147 21.654 1.00 77.19 185 ALA A C 1
ATOM 1429 O O . ALA A 1 185 ? -2.270 -0.634 22.751 1.00 77.19 185 ALA A O 1
ATOM 1430 N N . GLN A 1 186 ? -2.838 0.761 21.091 1.00 77.50 186 GLN A N 1
ATOM 1431 C CA . GLN A 1 186 ? -4.073 1.232 21.730 1.00 77.50 186 GLN A CA 1
ATOM 1432 C C . GLN A 1 186 ? -5.134 0.130 21.816 1.00 77.50 186 GLN A C 1
ATOM 1434 O O . GLN A 1 186 ? -5.756 -0.021 22.863 1.00 77.50 186 GLN A O 1
ATOM 1439 N N . GLN A 1 187 ? -5.306 -0.671 20.759 1.00 77.19 187 GLN A N 1
ATOM 1440 C CA . GLN A 1 187 ? -6.209 -1.827 20.784 1.00 77.19 187 GLN A CA 1
ATOM 1441 C C . GLN A 1 187 ? -5.761 -2.856 21.825 1.00 77.19 187 GLN A C 1
ATOM 1443 O O . GLN A 1 187 ? -6.567 -3.316 22.622 1.00 77.19 187 GLN A O 1
ATOM 1448 N N . GLN A 1 188 ? -4.473 -3.196 21.839 1.00 78.56 188 GLN A N 1
ATOM 1449 C CA . GLN A 1 188 ? -3.917 -4.178 22.762 1.00 78.56 188 GLN A CA 1
ATOM 1450 C C . GLN A 1 188 ? -3.969 -3.687 24.217 1.00 78.56 188 GLN A C 1
ATOM 1452 O O . GLN A 1 188 ? -4.312 -4.458 25.106 1.00 78.56 188 GLN A O 1
ATOM 1457 N N . ALA A 1 189 ? -3.707 -2.401 24.463 1.00 78.50 189 ALA A N 1
ATOM 1458 C CA . ALA A 1 189 ? -3.862 -1.794 25.784 1.00 78.50 189 ALA A CA 1
ATOM 1459 C C . ALA A 1 189 ? -5.322 -1.810 26.264 1.00 78.50 189 ALA A C 1
ATOM 1461 O O . ALA A 1 189 ? -5.571 -2.055 27.443 1.00 78.50 189 ALA A O 1
ATOM 1462 N N . PHE A 1 190 ? -6.284 -1.574 25.365 1.00 79.56 190 PHE A N 1
ATOM 1463 C CA . PHE A 1 190 ? -7.705 -1.698 25.686 1.00 79.56 190 PHE A CA 1
ATOM 1464 C C . PHE A 1 190 ? -8.075 -3.156 25.977 1.00 79.56 190 PHE A C 1
ATOM 1466 O O . PHE A 1 190 ? -8.640 -3.433 27.026 1.00 79.56 190 PHE A O 1
ATOM 1473 N N . TYR A 1 191 ? -7.675 -4.089 25.108 1.00 78.31 191 TYR A N 1
ATOM 1474 C CA . TYR A 1 191 ? -7.896 -5.523 25.294 1.00 78.31 191 TYR A CA 1
ATOM 1475 C C . TYR A 1 191 ? -7.370 -6.002 26.653 1.00 78.31 191 TYR A C 1
ATOM 1477 O O . TYR A 1 191 ? -8.137 -6.527 27.447 1.00 78.31 191 TYR A O 1
ATOM 1485 N N . TYR A 1 192 ? -6.101 -5.740 26.984 1.00 73.56 192 TYR A N 1
ATOM 1486 C CA . TYR A 1 192 ? -5.525 -6.191 28.256 1.00 73.56 192 TYR A CA 1
ATOM 1487 C C . TYR A 1 192 ? -6.207 -5.602 29.488 1.00 73.56 192 TYR A C 1
ATOM 1489 O O . TYR A 1 192 ? -6.251 -6.259 30.523 1.00 73.56 192 TYR A O 1
ATOM 1497 N N . ARG A 1 193 ? -6.748 -4.383 29.396 1.00 71.75 193 ARG A N 1
ATOM 1498 C CA . ARG A 1 193 ? -7.431 -3.743 30.524 1.00 71.75 193 ARG A CA 1
ATOM 1499 C C . ARG A 1 193 ? -8.755 -4.429 30.885 1.00 71.75 193 ARG A C 1
ATOM 1501 O O . ARG A 1 193 ? -9.167 -4.329 32.040 1.00 71.75 193 ARG A O 1
ATOM 1508 N N . TYR A 1 194 ? -9.409 -5.087 29.927 1.00 66.56 194 TYR A N 1
ATOM 1509 C CA . TYR A 1 194 ? -10.736 -5.694 30.111 1.00 66.56 194 TYR A CA 1
ATOM 1510 C C . TYR A 1 194 ? -10.777 -7.193 29.799 1.00 66.56 194 TYR A C 1
ATOM 1512 O O . TYR A 1 194 ? -11.844 -7.793 29.881 1.00 66.56 194 TYR A O 1
ATOM 1520 N N . ASP A 1 195 ? -9.634 -7.799 29.472 1.00 66.44 195 ASP A N 1
ATOM 1521 C CA . ASP A 1 195 ? -9.472 -9.245 29.392 1.00 66.44 195 ASP A CA 1
ATOM 1522 C C . ASP A 1 195 ? -9.571 -9.833 30.811 1.00 66.44 195 ASP A C 1
ATOM 1524 O O . ASP A 1 195 ? -8.707 -9.549 31.650 1.00 66.44 195 ASP A O 1
ATOM 1528 N N . PRO A 1 196 ? -10.597 -10.656 31.096 1.00 55.84 196 PRO A N 1
ATOM 1529 C CA . PRO A 1 196 ? -10.805 -11.232 32.419 1.00 55.84 196 PRO A CA 1
ATOM 1530 C C . PRO A 1 196 ? -9.705 -12.215 32.844 1.00 55.84 196 PRO A C 1
ATOM 1532 O O . PRO A 1 196 ? -9.670 -12.628 34.002 1.00 55.84 196 PRO A O 1
ATOM 1535 N N . THR A 1 197 ? -8.809 -12.588 31.926 1.00 58.22 197 THR A N 1
ATOM 1536 C CA . THR A 1 197 ? -7.661 -13.470 32.167 1.00 58.22 197 THR A CA 1
ATOM 1537 C C . THR A 1 197 ? -6.322 -12.733 32.269 1.00 58.22 197 THR A C 1
ATOM 1539 O O . THR A 1 197 ? -5.306 -13.360 32.583 1.00 58.22 197 THR A O 1
ATOM 1542 N N . SER A 1 198 ? -6.285 -11.415 32.030 1.00 57.09 198 SER A N 1
ATOM 1543 C CA . SER A 1 198 ? -5.041 -10.645 32.120 1.00 57.09 198 SER A CA 1
ATOM 1544 C C . SER A 1 198 ? -4.603 -10.479 33.579 1.00 57.09 198 SER A C 1
ATOM 1546 O O . SER A 1 198 ? -5.422 -10.448 34.487 1.00 57.09 198 SER A O 1
ATOM 1548 N N . GLN A 1 199 ? -3.297 -10.376 33.838 1.00 50.53 199 GLN A N 1
ATOM 1549 C CA . GLN A 1 199 ? -2.768 -10.150 35.194 1.00 50.53 199 GLN A CA 1
ATOM 1550 C C . GLN A 1 199 ? -2.904 -8.684 35.660 1.00 50.53 199 GLN A C 1
ATOM 1552 O O . GLN A 1 199 ? -2.654 -8.388 36.828 1.00 50.53 199 GLN A O 1
ATOM 1557 N N . ASP A 1 200 ? -3.321 -7.765 34.780 1.00 51.44 200 ASP A N 1
ATOM 1558 C CA . ASP A 1 200 ? -3.286 -6.306 34.989 1.00 51.44 200 ASP A CA 1
ATOM 1559 C C . ASP A 1 200 ? -4.663 -5.726 35.400 1.00 51.44 200 ASP A C 1
ATOM 1561 O O . ASP A 1 200 ? -5.085 -4.631 35.023 1.00 51.44 200 ASP A O 1
ATOM 1565 N N . VAL A 1 201 ? -5.378 -6.504 36.215 1.00 53.56 201 VAL A N 1
ATOM 1566 C CA . VAL A 1 201 ? -6.794 -6.372 36.629 1.00 53.56 201 VAL A CA 1
ATOM 1567 C C . VAL A 1 201 ? -7.089 -5.107 37.461 1.00 53.56 201 VAL A C 1
ATOM 1569 O O . VAL A 1 201 ? -8.236 -4.752 37.710 1.00 53.56 201 VAL A O 1
ATOM 1572 N N . ASN A 1 202 ? -6.095 -4.346 37.913 1.00 58.56 202 ASN A N 1
ATOM 1573 C CA . ASN A 1 202 ? -6.266 -3.561 39.141 1.00 58.56 202 ASN A CA 1
ATOM 1574 C C . ASN A 1 202 ? -6.981 -2.201 39.034 1.00 58.56 202 ASN A C 1
ATOM 1576 O O . ASN A 1 202 ? -7.345 -1.651 40.074 1.00 58.56 202 ASN A O 1
ATOM 1580 N N . ALA A 1 203 ? -7.179 -1.602 37.855 1.00 62.22 203 ALA A N 1
ATOM 1581 C CA . ALA A 1 203 ? -7.823 -0.277 37.748 1.00 62.22 203 ALA A CA 1
ATOM 1582 C C . ALA A 1 203 ? -9.281 -0.345 37.276 1.00 62.22 203 ALA A C 1
ATOM 1584 O O . ALA A 1 203 ? -10.150 0.269 37.890 1.00 62.22 203 ALA A O 1
ATOM 1585 N N . ALA A 1 204 ? -9.556 -1.117 36.221 1.00 64.69 204 ALA A N 1
ATOM 1586 C CA . ALA A 1 204 ? -10.911 -1.292 35.707 1.00 64.69 204 ALA A CA 1
ATOM 1587 C C . ALA A 1 204 ? -11.795 -2.039 36.715 1.00 64.69 204 ALA A C 1
ATOM 1589 O O . ALA A 1 204 ? -12.895 -1.585 37.001 1.00 64.69 204 ALA A O 1
ATOM 1590 N N . TYR A 1 205 ? -11.289 -3.103 37.348 1.00 69.81 205 TYR A N 1
ATOM 1591 C CA . TYR A 1 205 ? -12.073 -3.878 38.316 1.00 69.81 205 TYR A CA 1
ATOM 1592 C C . TYR A 1 205 ? -12.442 -3.099 39.578 1.00 69.81 205 TYR A C 1
ATOM 1594 O O . TYR A 1 205 ? -13.493 -3.353 40.159 1.00 69.81 205 TYR A O 1
ATOM 1602 N N . ARG A 1 206 ? -11.620 -2.127 39.997 1.00 75.81 206 ARG A N 1
ATOM 1603 C CA . ARG A 1 206 ? -11.968 -1.248 41.124 1.00 75.81 206 ARG A CA 1
ATOM 1604 C C . ARG A 1 206 ? -13.181 -0.379 40.809 1.00 75.81 206 ARG A C 1
ATOM 1606 O O . ARG A 1 206 ? -14.072 -0.270 41.642 1.00 75.81 206 ARG A O 1
ATOM 1613 N N . ASP A 1 207 ? -13.223 0.194 39.610 1.00 80.81 207 ASP A N 1
ATOM 1614 C CA . ASP A 1 207 ? -14.368 0.987 39.162 1.00 80.81 207 ASP A CA 1
ATOM 1615 C C . ASP A 1 207 ? -15.599 0.085 38.923 1.00 80.81 207 ASP A C 1
ATOM 1617 O O . ASP A 1 207 ? -16.711 0.448 39.306 1.00 80.81 207 ASP A O 1
ATOM 1621 N N . LEU A 1 208 ? -15.404 -1.124 38.378 1.00 83.31 208 LEU A N 1
ATOM 1622 C CA . LEU A 1 208 ? -16.471 -2.108 38.139 1.00 83.31 208 LEU A CA 1
ATOM 1623 C C . LEU A 1 208 ? -17.061 -2.694 39.425 1.00 83.31 208 LEU A C 1
ATOM 1625 O O . LEU A 1 208 ? -18.251 -2.987 39.462 1.00 83.31 208 LEU A O 1
ATOM 1629 N N . GLY A 1 209 ? -16.272 -2.814 40.495 1.00 84.12 209 GLY A N 1
ATOM 1630 C CA . GLY A 1 209 ? -16.744 -3.306 41.792 1.00 84.12 209 GLY A CA 1
ATOM 1631 C C . GLY A 1 209 ? -17.812 -2.419 42.440 1.00 84.12 209 GLY A C 1
ATOM 1632 O O . GLY A 1 209 ? -18.490 -2.860 43.362 1.00 84.12 209 GLY A O 1
ATOM 1633 N N . SER A 1 210 ? -17.983 -1.185 41.951 1.00 85.38 210 SER A N 1
ATOM 1634 C CA . SER A 1 210 ? -19.067 -0.288 42.368 1.00 85.38 210 SER A CA 1
ATOM 1635 C C . SER A 1 210 ? -20.404 -0.548 41.660 1.00 85.38 210 SER A C 1
ATOM 1637 O O . SER A 1 210 ? -21.416 0.036 42.046 1.00 85.38 210 SER A O 1
ATOM 1639 N N . LEU A 1 211 ? -20.414 -1.410 40.641 1.00 88.81 211 LEU A N 1
ATOM 1640 C CA . LEU A 1 211 ? -21.584 -1.753 39.837 1.00 88.81 211 LEU A CA 1
ATOM 1641 C C . LEU A 1 211 ? -22.244 -3.040 40.338 1.00 88.81 211 LEU A C 1
ATOM 1643 O O . LEU A 1 211 ? -21.577 -3.928 40.877 1.00 88.81 211 LEU A O 1
ATOM 1647 N N . SER A 1 212 ? -23.548 -3.176 40.095 1.00 91.69 212 SER A N 1
ATOM 1648 C CA . SER A 1 212 ? -24.249 -4.448 40.307 1.00 91.69 212 SER A CA 1
ATOM 1649 C C . SER A 1 212 ? -23.713 -5.549 39.379 1.00 91.69 212 SER A C 1
ATOM 1651 O O . SER A 1 212 ? -23.168 -5.262 38.316 1.00 91.69 212 SER A O 1
ATOM 1653 N N . LEU A 1 213 ? -23.890 -6.827 39.741 1.00 88.94 213 LEU A N 1
ATOM 1654 C CA . LEU A 1 213 ? -23.435 -7.955 38.906 1.00 88.94 213 LEU A CA 1
ATOM 1655 C C . LEU A 1 213 ? -24.014 -7.905 37.483 1.00 88.94 213 LEU A C 1
ATOM 1657 O O . LEU A 1 213 ? -23.296 -8.147 36.518 1.00 88.94 213 LEU A O 1
ATOM 1661 N N . HIS A 1 214 ? -25.290 -7.532 37.356 1.00 90.19 214 HIS A N 1
ATOM 1662 C CA . HIS A 1 214 ? -25.939 -7.370 36.055 1.00 90.19 214 HIS A CA 1
ATOM 1663 C C . HIS A 1 214 ? -25.313 -6.228 35.241 1.00 90.19 214 HIS A C 1
ATOM 1665 O O . HIS A 1 214 ? -25.046 -6.379 34.055 1.00 90.19 214 HIS A O 1
ATOM 1671 N N . GLU A 1 215 ? -25.021 -5.091 35.873 1.00 89.81 215 GLU A N 1
ATOM 1672 C CA . GLU A 1 215 ? -24.325 -3.988 35.207 1.00 89.81 215 GLU A CA 1
ATOM 1673 C C . GLU A 1 215 ? -22.899 -4.369 34.795 1.00 89.81 215 GLU A C 1
ATOM 1675 O O . GLU A 1 215 ? -22.455 -3.978 33.723 1.00 89.81 215 GLU A O 1
ATOM 1680 N N . GLN A 1 216 ? -22.180 -5.164 35.589 1.00 89.50 216 GLN A N 1
ATOM 1681 C CA . GLN A 1 216 ? -20.859 -5.658 35.193 1.00 89.50 216 GLN A CA 1
ATOM 1682 C C . GLN A 1 216 ? -20.943 -6.525 33.929 1.00 89.50 216 GLN A C 1
ATOM 1684 O O . GLN A 1 216 ? -20.156 -6.334 33.006 1.00 89.50 216 GLN A O 1
ATOM 1689 N N . GLU A 1 217 ? -21.920 -7.429 33.843 1.00 88.62 217 GLU A N 1
ATOM 1690 C CA . GLU A 1 217 ? -22.155 -8.264 32.657 1.00 88.62 217 GLU A CA 1
ATOM 1691 C C . GLU A 1 217 ? -22.454 -7.423 31.403 1.00 88.62 217 GLU A C 1
ATOM 1693 O O . GLU A 1 217 ? -21.849 -7.623 30.342 1.00 88.62 217 GLU A O 1
ATOM 1698 N N . VAL A 1 218 ? -23.325 -6.418 31.539 1.00 89.88 218 VAL A N 1
ATOM 1699 C CA . VAL A 1 218 ? -23.627 -5.462 30.461 1.00 89.88 218 VAL A CA 1
ATOM 1700 C C . VAL A 1 218 ? -22.371 -4.686 30.061 1.00 89.88 218 VAL A C 1
ATOM 1702 O O . VAL A 1 218 ? -22.100 -4.518 28.872 1.00 89.88 218 VAL A O 1
ATOM 1705 N N . PHE A 1 219 ? -21.556 -4.258 31.030 1.00 89.88 219 PHE A N 1
ATOM 1706 C CA . PHE A 1 219 ? -20.301 -3.563 30.757 1.00 89.88 219 PHE A CA 1
ATOM 1707 C C . PHE A 1 219 ? -19.332 -4.427 29.944 1.00 89.88 219 PHE A C 1
ATOM 1709 O O . PHE A 1 219 ? -18.776 -3.943 28.960 1.00 89.88 219 PHE A O 1
ATOM 1716 N N . TYR A 1 220 ? -19.128 -5.694 30.319 1.00 86.56 220 TYR A N 1
ATOM 1717 C CA . TYR A 1 220 ? -18.245 -6.596 29.571 1.00 86.56 220 TYR A CA 1
ATOM 1718 C C . TYR A 1 220 ? -18.746 -6.822 28.145 1.00 86.56 220 TYR A C 1
ATOM 1720 O O . TYR A 1 220 ? -17.955 -6.769 27.204 1.00 86.56 220 TYR A O 1
ATOM 1728 N N . THR A 1 221 ? -20.061 -6.965 27.974 1.00 88.50 221 THR A N 1
ATOM 1729 C CA . THR A 1 221 ? -20.690 -7.059 26.650 1.00 88.50 221 THR A CA 1
ATOM 1730 C C . THR A 1 221 ? -20.428 -5.797 25.818 1.00 88.50 221 THR A C 1
ATOM 1732 O O . THR A 1 221 ? -20.042 -5.879 24.651 1.00 88.50 221 THR A O 1
ATOM 1735 N N . MET A 1 222 ? -20.559 -4.603 26.410 1.00 88.50 222 MET A N 1
ATOM 1736 C CA . MET A 1 222 ? -20.219 -3.346 25.732 1.00 88.50 222 MET A CA 1
ATOM 1737 C C . MET A 1 222 ? -18.722 -3.227 25.425 1.00 88.50 222 MET A C 1
ATOM 1739 O O . MET A 1 222 ? -18.359 -2.699 24.376 1.00 88.50 222 MET A O 1
ATOM 1743 N N . ALA A 1 223 ? -17.846 -3.686 26.320 1.00 87.31 223 ALA A N 1
ATOM 1744 C CA . ALA A 1 223 ? -16.400 -3.645 26.128 1.00 87.31 223 ALA A CA 1
ATOM 1745 C C . ALA A 1 223 ? -15.960 -4.560 24.973 1.00 87.31 223 ALA A C 1
ATOM 1747 O O . ALA A 1 223 ? -15.117 -4.167 24.166 1.00 87.31 223 ALA A O 1
ATOM 1748 N N . GLU A 1 224 ? -16.578 -5.734 24.836 1.00 85.88 224 GLU A N 1
ATOM 1749 C CA . GLU A 1 224 ? -16.403 -6.612 23.676 1.00 85.88 224 GLU A CA 1
ATOM 1750 C C . GLU A 1 224 ? -16.859 -5.912 22.385 1.00 85.88 224 GLU A C 1
ATOM 1752 O O . GLU A 1 224 ? -16.110 -5.820 21.416 1.00 85.88 224 GLU A O 1
ATOM 1757 N N . LYS A 1 225 ? -18.047 -5.300 22.388 1.00 88.44 225 LYS A N 1
ATOM 1758 C CA . LYS A 1 225 ? -18.556 -4.534 21.237 1.00 88.44 225 LYS A CA 1
ATOM 1759 C C . LYS A 1 225 ? -17.679 -3.321 20.891 1.00 88.44 225 LYS A C 1
ATOM 1761 O O . LYS A 1 225 ? -17.532 -2.950 19.727 1.00 88.44 225 LYS A O 1
ATOM 1766 N N . ALA A 1 226 ? -17.054 -2.703 21.888 1.00 86.81 226 ALA A N 1
ATOM 1767 C CA . ALA A 1 226 ? -16.086 -1.633 21.688 1.00 86.81 226 ALA A CA 1
ATOM 1768 C C . ALA A 1 226 ? -14.797 -2.130 21.014 1.00 86.81 226 ALA A C 1
ATOM 1770 O O . ALA A 1 226 ? -14.245 -1.417 20.171 1.00 86.81 226 ALA A O 1
ATOM 1771 N N . LEU A 1 227 ? -14.334 -3.345 21.336 1.00 85.00 227 LEU A N 1
ATOM 1772 C CA . LEU A 1 227 ? -13.218 -3.988 20.633 1.00 85.00 227 LEU A CA 1
ATOM 1773 C C . LEU A 1 227 ? -13.543 -4.196 19.152 1.00 85.00 227 LEU A C 1
ATOM 1775 O O . LEU A 1 227 ? -12.697 -3.863 18.318 1.00 85.00 227 LEU A O 1
ATOM 1779 N N . ASP A 1 228 ? -14.765 -4.631 18.830 1.00 86.00 228 ASP A N 1
ATOM 1780 C CA . ASP A 1 228 ? -15.229 -4.777 17.443 1.00 86.00 228 ASP A CA 1
ATOM 1781 C C . ASP A 1 228 ? -15.111 -3.439 16.683 1.00 86.00 228 ASP A C 1
ATOM 1783 O O . ASP A 1 228 ? -14.516 -3.370 15.605 1.00 86.00 228 ASP A O 1
ATOM 1787 N N . ILE A 1 229 ? -15.582 -2.329 17.274 1.00 87.19 229 ILE A N 1
ATOM 1788 C CA . ILE A 1 229 ? -15.459 -0.982 16.675 1.00 87.19 229 ILE A CA 1
ATOM 1789 C C . ILE A 1 229 ? -13.990 -0.604 16.439 1.00 87.19 229 ILE A C 1
ATOM 1791 O O . ILE A 1 229 ? -13.639 -0.090 15.370 1.00 87.19 229 ILE A O 1
ATOM 1795 N N . ILE A 1 230 ? -13.125 -0.814 17.434 1.00 85.44 230 ILE A N 1
ATOM 1796 C CA . ILE A 1 230 ? -11.694 -0.482 17.350 1.00 85.44 230 ILE A CA 1
ATOM 1797 C C . ILE A 1 230 ? -11.034 -1.276 16.220 1.00 85.44 230 ILE A C 1
ATOM 1799 O O . ILE A 1 230 ? -10.243 -0.724 15.447 1.00 85.44 230 ILE A O 1
ATOM 1803 N N . GLU A 1 231 ? -11.376 -2.554 16.094 1.00 83.56 231 GLU A N 1
ATOM 1804 C CA . GLU A 1 231 ? -10.850 -3.432 15.062 1.00 83.56 231 GLU A CA 1
ATOM 1805 C C . GLU A 1 231 ? -11.304 -3.021 13.656 1.00 83.56 231 GLU A C 1
ATOM 1807 O O . GLU A 1 231 ? -10.475 -2.925 12.738 1.00 83.56 231 GLU A O 1
ATOM 1812 N N . ILE A 1 232 ? -12.591 -2.697 13.492 1.00 85.94 232 ILE A N 1
ATOM 1813 C CA . ILE A 1 232 ? -13.137 -2.187 12.230 1.00 85.94 232 ILE A CA 1
ATOM 1814 C C . ILE A 1 232 ? -12.411 -0.895 11.830 1.00 85.94 232 ILE A C 1
ATOM 1816 O O . ILE A 1 232 ? -11.920 -0.781 10.705 1.00 85.94 232 ILE A O 1
ATOM 1820 N N . ARG A 1 233 ? -12.251 0.069 12.747 1.00 85.88 233 ARG A N 1
ATOM 1821 C CA . ARG A 1 233 ? -11.569 1.347 12.454 1.00 85.88 233 ARG A CA 1
ATOM 1822 C C . ARG A 1 233 ? -10.091 1.178 12.124 1.00 85.88 233 ARG A C 1
ATOM 1824 O O . ARG A 1 233 ? -9.565 1.854 11.237 1.00 85.88 233 ARG A O 1
ATOM 1831 N N . ARG A 1 234 ? -9.399 0.263 12.802 1.00 83.56 234 ARG A N 1
ATOM 1832 C CA . ARG A 1 234 ? -8.011 -0.084 12.473 1.00 83.56 234 ARG A CA 1
ATOM 1833 C C . ARG A 1 234 ? -7.914 -0.666 11.061 1.00 83.56 234 ARG A C 1
ATOM 1835 O O . ARG A 1 234 ? -7.034 -0.273 10.293 1.00 83.56 234 ARG A O 1
ATOM 1842 N N . SER A 1 235 ? -8.846 -1.545 10.701 1.00 83.44 235 SER A N 1
ATOM 1843 C CA . SER A 1 235 ? -8.953 -2.125 9.359 1.00 83.44 235 SER A CA 1
ATOM 1844 C C . SER A 1 235 ? -9.233 -1.062 8.292 1.00 83.44 235 SER A C 1
ATOM 1846 O O . SER A 1 235 ? -8.558 -1.047 7.262 1.00 83.44 235 SER A O 1
ATOM 1848 N N . GLN A 1 236 ? -10.117 -0.096 8.563 1.00 84.00 236 GLN A N 1
ATOM 1849 C CA . GLN A 1 236 ? -10.319 1.077 7.701 1.00 84.00 236 GLN A CA 1
ATOM 1850 C C . GLN A 1 236 ? -9.029 1.896 7.534 1.00 84.00 236 GLN A C 1
ATOM 1852 O O . GLN A 1 236 ? -8.703 2.321 6.425 1.00 84.00 236 GLN A O 1
ATOM 1857 N N . GLY A 1 237 ? -8.253 2.081 8.607 1.00 83.19 237 GLY A N 1
ATOM 1858 C CA . GLY A 1 237 ? -6.947 2.744 8.555 1.00 83.19 237 GLY A CA 1
ATOM 1859 C C . GLY A 1 237 ? -5.953 2.035 7.630 1.00 83.19 237 GLY A C 1
ATOM 1860 O O . GLY A 1 237 ? -5.285 2.683 6.822 1.00 83.19 237 GLY A O 1
ATOM 1861 N N . TYR A 1 238 ? -5.891 0.704 7.691 1.00 84.44 238 TYR A N 1
ATOM 1862 C CA . TYR A 1 238 ? -5.062 -0.090 6.784 1.00 84.44 238 TYR A CA 1
ATOM 1863 C C . TYR A 1 238 ? -5.517 -0.004 5.328 1.00 84.44 238 TYR A C 1
ATOM 1865 O O . TYR A 1 238 ? -4.687 0.144 4.430 1.00 84.44 238 TYR A O 1
ATOM 1873 N N . GLN A 1 239 ? -6.825 -0.050 5.082 1.00 82.62 239 GLN A N 1
ATOM 1874 C CA . GLN A 1 239 ? -7.365 0.120 3.737 1.00 82.62 239 GLN A CA 1
ATOM 1875 C C . GLN A 1 239 ? -7.081 1.518 3.183 1.00 82.62 239 GLN A C 1
ATOM 1877 O O . GLN A 1 239 ? -6.702 1.643 2.023 1.00 82.62 239 GLN A O 1
ATOM 1882 N N . ALA A 1 240 ? -7.212 2.565 4.001 1.00 84.69 240 ALA A N 1
ATOM 1883 C CA . ALA A 1 240 ? -6.875 3.928 3.605 1.00 84.69 240 ALA A CA 1
ATOM 1884 C C . ALA A 1 240 ? -5.392 4.050 3.228 1.00 84.69 240 ALA A C 1
ATOM 1886 O O . ALA A 1 240 ? -5.071 4.644 2.204 1.00 84.69 240 ALA A O 1
ATOM 1887 N N . LEU A 1 241 ? -4.491 3.434 4.000 1.00 86.31 241 LEU A N 1
ATOM 1888 C CA . LEU A 1 241 ? -3.067 3.385 3.667 1.00 86.31 241 LEU A CA 1
ATOM 1889 C C . LEU A 1 241 ? -2.821 2.701 2.312 1.00 86.31 241 LEU A C 1
ATOM 1891 O O . LEU A 1 241 ? -2.069 3.230 1.494 1.00 86.31 241 LEU A O 1
ATOM 1895 N N . LEU A 1 242 ? -3.462 1.553 2.064 1.00 85.94 242 LEU A N 1
ATOM 1896 C CA . LEU A 1 242 ? -3.340 0.820 0.800 1.00 85.94 242 LEU A CA 1
ATOM 1897 C C . LEU A 1 242 ? -3.904 1.602 -0.392 1.00 85.94 242 LEU A C 1
ATOM 1899 O O . LEU A 1 242 ? -3.280 1.605 -1.450 1.00 85.94 242 LEU A O 1
ATOM 1903 N N . ASN A 1 243 ? -5.051 2.265 -0.229 1.00 86.56 243 ASN A N 1
ATOM 1904 C CA . ASN A 1 243 ? -5.662 3.069 -1.289 1.00 86.56 243 ASN A CA 1
ATOM 1905 C C . ASN A 1 243 ? -4.802 4.297 -1.599 1.00 86.56 243 ASN A C 1
ATOM 1907 O O . ASN A 1 243 ? -4.428 4.492 -2.748 1.00 86.56 243 ASN A O 1
ATOM 1911 N N . ASN A 1 244 ? -4.379 5.041 -0.572 1.00 87.44 244 ASN A N 1
ATOM 1912 C CA . ASN A 1 244 ? -3.520 6.211 -0.749 1.00 87.44 244 ASN A CA 1
ATOM 1913 C C . ASN A 1 244 ? -2.207 5.841 -1.446 1.00 87.44 244 ASN A C 1
ATOM 1915 O O . ASN A 1 244 ? -1.771 6.531 -2.363 1.00 87.44 244 ASN A O 1
ATOM 1919 N N . TRP A 1 245 ? -1.569 4.743 -1.027 1.00 92.31 245 TRP A N 1
ATOM 1920 C CA . TRP A 1 245 ? -0.370 4.243 -1.695 1.00 92.31 245 TRP A CA 1
ATOM 1921 C C . TRP A 1 245 ? -0.630 3.931 -3.175 1.00 92.31 245 TRP A C 1
ATOM 1923 O O . TRP A 1 245 ? 0.170 4.310 -4.032 1.00 92.31 245 TRP A O 1
ATOM 1933 N N . LEU A 1 246 ? -1.736 3.243 -3.472 1.00 89.88 246 LEU A N 1
ATOM 1934 C CA . LEU A 1 246 ? -2.090 2.858 -4.833 1.00 89.88 246 LEU A CA 1
ATOM 1935 C C . LEU A 1 246 ? -2.317 4.089 -5.717 1.00 89.88 246 LEU A C 1
ATOM 1937 O O . LEU A 1 246 ? -1.814 4.116 -6.839 1.00 89.88 246 LEU A O 1
ATOM 1941 N N . ASP A 1 247 ? -3.012 5.105 -5.206 1.00 91.88 247 ASP A N 1
ATOM 1942 C CA . ASP A 1 247 ? -3.276 6.356 -5.920 1.00 91.88 247 ASP A CA 1
ATOM 1943 C C . ASP A 1 247 ? -1.970 7.079 -6.271 1.00 91.88 247 ASP A C 1
ATOM 1945 O O . ASP A 1 247 ? -1.756 7.455 -7.425 1.00 91.88 247 ASP A O 1
ATOM 1949 N N . TRP A 1 248 ? -1.040 7.182 -5.313 1.00 93.38 248 TRP A N 1
ATOM 1950 C CA . TRP A 1 248 ? 0.290 7.749 -5.554 1.00 93.38 248 TRP A CA 1
ATOM 1951 C C . TRP A 1 248 ? 1.083 6.962 -6.599 1.00 93.38 248 TRP A C 1
ATOM 1953 O O . TRP A 1 248 ? 1.656 7.548 -7.517 1.00 93.38 248 TRP A O 1
ATOM 1963 N N . HIS A 1 249 ? 1.110 5.634 -6.488 1.00 94.00 249 HIS A N 1
ATOM 1964 C CA . HIS A 1 249 ? 1.853 4.778 -7.411 1.00 94.00 249 HIS A CA 1
ATOM 1965 C C . HIS A 1 249 ? 1.301 4.862 -8.847 1.00 94.00 249 HIS A C 1
ATOM 1967 O O . HIS A 1 249 ? 2.069 4.979 -9.807 1.00 94.00 249 HIS A O 1
ATOM 1973 N N . ILE A 1 250 ? -0.029 4.863 -9.006 1.00 91.50 250 ILE A N 1
ATOM 1974 C CA . ILE A 1 250 ? -0.691 5.041 -10.308 1.00 91.50 250 ILE A CA 1
ATOM 1975 C C . ILE A 1 250 ? -0.421 6.443 -10.865 1.00 91.50 250 ILE A C 1
ATOM 1977 O O . ILE A 1 250 ? -0.116 6.571 -12.053 1.00 91.50 250 ILE A O 1
ATOM 1981 N N . GLY A 1 251 ? -0.489 7.483 -10.030 1.00 94.56 251 GLY A N 1
ATOM 1982 C CA . GLY A 1 251 ? -0.189 8.858 -10.430 1.00 94.56 251 GLY A CA 1
ATOM 1983 C C . GLY A 1 251 ? 1.230 8.999 -10.985 1.00 94.56 251 GLY A C 1
ATOM 1984 O O . GLY A 1 251 ? 1.410 9.479 -12.103 1.00 94.56 251 GLY A O 1
ATOM 1985 N N . LEU A 1 252 ? 2.231 8.486 -10.262 1.00 94.94 252 LEU A N 1
ATOM 1986 C CA . LEU A 1 252 ? 3.625 8.475 -10.719 1.00 94.94 252 LEU A CA 1
ATOM 1987 C C . LEU A 1 252 ? 3.793 7.707 -12.036 1.00 94.94 252 LEU A C 1
ATOM 1989 O O . LEU A 1 252 ? 4.456 8.194 -12.950 1.00 94.94 252 LEU A O 1
ATOM 1993 N N . THR A 1 253 ? 3.152 6.541 -12.161 1.00 94.12 253 THR A N 1
ATOM 1994 C CA . THR A 1 253 ? 3.188 5.733 -13.392 1.00 94.12 253 THR A CA 1
ATOM 1995 C C . THR A 1 253 ? 2.579 6.478 -14.579 1.00 94.12 253 THR A C 1
ATOM 1997 O O . THR A 1 253 ? 3.126 6.440 -15.680 1.00 94.12 253 THR A O 1
ATOM 2000 N N . SER A 1 254 ? 1.483 7.205 -14.356 1.00 94.00 254 SER A N 1
ATOM 2001 C CA . SER A 1 254 ? 0.818 8.007 -15.388 1.00 94.00 254 SER A CA 1
ATOM 2002 C C . SER A 1 254 ? 1.716 9.147 -15.875 1.00 94.00 254 SER A C 1
ATOM 2004 O O . SER A 1 254 ? 1.842 9.360 -17.080 1.00 94.00 254 SER A O 1
ATOM 2006 N N . ILE A 1 255 ? 2.407 9.828 -14.952 1.00 95.88 255 ILE A N 1
ATOM 2007 C CA . ILE A 1 255 ? 3.396 10.863 -15.286 1.00 95.88 255 ILE A CA 1
ATOM 2008 C C . ILE A 1 255 ? 4.556 10.256 -16.083 1.00 95.88 255 ILE A C 1
ATOM 2010 O O . ILE A 1 255 ? 4.930 10.799 -17.120 1.00 95.88 255 ILE A O 1
ATOM 2014 N N . ALA A 1 256 ? 5.102 9.115 -15.650 1.00 94.44 256 ALA A N 1
ATOM 2015 C CA . ALA A 1 256 ? 6.205 8.457 -16.352 1.00 94.44 256 ALA A CA 1
ATOM 2016 C C . ALA A 1 256 ? 5.828 8.062 -17.775 1.00 94.44 256 ALA A C 1
ATOM 2018 O O . ALA A 1 256 ? 6.603 8.290 -18.701 1.00 94.44 256 ALA A O 1
ATOM 2019 N N . PHE A 1 257 ? 4.622 7.525 -17.956 1.00 92.94 257 PHE A N 1
ATOM 2020 C CA . PHE A 1 257 ? 4.111 7.168 -19.270 1.00 92.94 257 PHE A CA 1
ATOM 2021 C C . PHE A 1 257 ? 3.947 8.397 -20.170 1.00 92.94 257 PHE A C 1
ATOM 2023 O O . PHE A 1 257 ? 4.368 8.362 -21.323 1.00 92.94 257 PHE A O 1
ATOM 2030 N N . ALA A 1 258 ? 3.408 9.502 -19.645 1.00 94.56 258 ALA A N 1
ATOM 2031 C CA . ALA A 1 258 ? 3.281 10.748 -20.398 1.00 94.56 258 ALA A CA 1
ATOM 2032 C C . ALA A 1 258 ? 4.649 11.301 -20.832 1.00 94.56 258 ALA A C 1
ATOM 2034 O O . ALA A 1 258 ? 4.828 11.660 -21.994 1.00 94.56 258 ALA A O 1
ATOM 2035 N N . VAL A 1 259 ? 5.637 11.321 -19.929 1.00 94.56 259 VAL A N 1
ATOM 2036 C CA . VAL A 1 259 ? 7.005 11.766 -20.249 1.00 94.56 259 VAL A CA 1
ATOM 2037 C C . VAL A 1 259 ? 7.665 10.842 -21.273 1.00 94.56 259 VAL A C 1
ATOM 2039 O O . VAL A 1 259 ? 8.287 11.329 -22.215 1.00 94.56 259 VAL A O 1
ATOM 2042 N N . ALA A 1 260 ? 7.501 9.525 -21.136 1.00 92.56 260 ALA A N 1
ATOM 2043 C CA . ALA A 1 260 ? 8.037 8.556 -22.088 1.00 92.56 260 ALA A CA 1
ATOM 2044 C C . ALA A 1 260 ? 7.397 8.714 -23.474 1.00 92.56 260 ALA A C 1
ATOM 2046 O O . ALA A 1 260 ? 8.103 8.717 -24.477 1.00 92.56 260 ALA A O 1
ATOM 2047 N N . LEU A 1 261 ? 6.079 8.915 -23.537 1.00 92.31 261 LEU A N 1
ATOM 2048 C CA . LEU A 1 261 ? 5.370 9.162 -24.788 1.00 92.31 261 LEU A CA 1
ATOM 2049 C C . LEU A 1 261 ? 5.856 10.449 -25.463 1.00 92.31 261 LEU A C 1
ATOM 2051 O O . LEU A 1 261 ? 6.163 10.430 -26.651 1.00 92.31 261 LEU A O 1
ATOM 2055 N N . MET A 1 262 ? 5.977 11.547 -24.709 1.00 93.62 262 MET A N 1
ATOM 2056 C CA . MET A 1 262 ? 6.532 12.801 -25.230 1.00 93.62 262 MET A CA 1
ATOM 2057 C C . MET A 1 262 ? 7.956 12.613 -25.755 1.00 93.62 262 MET A C 1
ATOM 2059 O O . MET A 1 262 ? 8.280 13.130 -26.818 1.00 93.62 262 MET A O 1
ATOM 2063 N N . HIS A 1 263 ? 8.793 11.852 -25.045 1.00 91.19 263 HIS A N 1
ATOM 2064 C CA . HIS A 1 263 ? 10.154 11.546 -25.478 1.00 91.19 263 HIS A CA 1
ATOM 2065 C C . HIS A 1 263 ? 10.180 10.781 -26.808 1.00 91.19 263 HIS A C 1
ATOM 2067 O O . HIS A 1 263 ? 10.913 11.164 -27.718 1.00 91.19 263 HIS A O 1
ATOM 2073 N N . VAL A 1 264 ? 9.339 9.750 -26.943 1.00 90.25 264 VAL A N 1
ATOM 2074 C CA . VAL A 1 264 ? 9.214 8.975 -28.184 1.00 90.25 264 VAL A CA 1
ATOM 2075 C C . VAL A 1 264 ? 8.741 9.871 -29.327 1.00 90.25 264 VAL A C 1
ATOM 2077 O O . VAL A 1 264 ? 9.380 9.898 -30.371 1.00 90.25 264 VAL A O 1
ATOM 2080 N N . LEU A 1 265 ? 7.676 10.654 -29.137 1.00 91.56 265 LEU A N 1
ATOM 2081 C CA . LEU A 1 265 ? 7.159 11.547 -30.179 1.00 91.56 265 LEU A CA 1
ATOM 2082 C C . LEU A 1 265 ? 8.186 12.605 -30.601 1.00 91.56 265 LEU A C 1
ATOM 2084 O O . LEU A 1 265 ? 8.372 12.827 -31.794 1.00 91.56 265 LEU A O 1
ATOM 2088 N N . ALA A 1 266 ? 8.884 13.215 -29.640 1.00 89.25 266 ALA A N 1
ATOM 2089 C CA . ALA A 1 266 ? 9.925 14.196 -29.923 1.00 89.25 266 ALA A CA 1
ATOM 2090 C C . ALA A 1 266 ? 11.046 13.605 -30.788 1.00 89.25 266 ALA A C 1
ATOM 2092 O O . ALA A 1 266 ? 11.500 14.283 -31.700 1.00 89.25 266 ALA A O 1
ATOM 2093 N N . SER A 1 267 ? 11.424 12.339 -30.564 1.00 85.31 267 SER A N 1
ATOM 2094 C CA . SER A 1 267 ? 12.465 11.661 -31.354 1.00 85.31 267 SER A CA 1
ATOM 2095 C C . SER A 1 267 ? 12.093 11.381 -32.817 1.00 85.31 267 SER A C 1
ATOM 2097 O O . SER A 1 267 ? 12.971 11.066 -33.612 1.00 85.31 267 SER A O 1
ATOM 2099 N N . TYR A 1 268 ? 10.807 11.466 -33.179 1.00 84.31 268 TYR A N 1
ATOM 2100 C CA . TYR A 1 268 ? 10.357 11.354 -34.573 1.00 84.31 268 TYR A CA 1
ATOM 2101 C C . TYR A 1 268 ? 10.199 12.713 -35.262 1.00 84.31 268 TYR A C 1
ATOM 2103 O O . TYR A 1 268 ? 10.154 12.766 -36.489 1.00 84.31 268 TYR A O 1
ATOM 2111 N N . ILE A 1 269 ? 10.047 13.790 -34.488 1.00 85.88 269 ILE A N 1
ATOM 2112 C CA . ILE A 1 269 ? 9.798 15.142 -35.007 1.00 85.88 269 ILE A CA 1
ATOM 2113 C C . ILE A 1 269 ? 11.108 15.920 -35.180 1.00 85.88 269 ILE A C 1
ATOM 2115 O O . ILE A 1 269 ? 11.229 16.681 -36.140 1.00 85.88 269 ILE A O 1
ATOM 2119 N N . TYR A 1 270 ? 12.053 15.747 -34.253 1.00 68.00 270 TYR A N 1
ATOM 2120 C CA . TYR A 1 270 ? 13.345 16.439 -34.199 1.00 68.00 270 TYR A CA 1
ATOM 2121 C C . TYR A 1 270 ? 14.495 15.455 -34.386 1.00 68.00 270 TYR A C 1
ATOM 2123 O O . TYR A 1 270 ? 15.471 15.842 -35.066 1.00 68.00 270 TYR A O 1
#

Foldseek 3Di:
DDPVVVVVVVVVLVVVLVVCLVVVLPCQVPDPPRDLVVCLVVLLVLLVVLLVLLCVLVVVVVDPPPDDDDNVVSLVSSLNSLSVSLSSLCSSVSVPCDPDLSVVLSVLSVVLSVLSVVLVVLVVPLVVLAPPQLVDPVCLVCLVVLLVVLVVVLVVLPPPDDPLLVVLCVVQQVVLLVDQADDPVSLVVSCLQLVPPHPNPPPSVVSVVVDDPVSSVSVSVNSVSSSSSNSSSNSVVSVVVSVVSVVVSVVSSVVSVVSSVVVVVVVVVD

Secondary structure (DSSP, 8-state):
--HHHHHHHHHHHHHHHHHHHHHHHTGGGSSTT--HHHHHHHHHHHHHHHHHHHHHHHHHHH-----SS-HHHHHHHHHHHHHHHHHHHHHHTTT---TTHHHHHHHHHHHHHHHHHHHHHHHHHTGGGS-GGGG-HHHHTTHHHHHHHHHHHHHHHHTT--HHHHHHHHHHTHHHHT-SS--HHHHHHHHHHH-TT-S-TTTHHHHHTTS-HHHHHHHHHHHHHHHHHHHHHHHHHHHHHHHHHHHHHHHHHHHHHHHHHHHHHHHHH-

Radius of gyration: 27.51 Å; chains: 1; bounding box: 67×36×77 Å

pLDDT: mean 80.84, std 12.06, range [44.66, 96.19]